Protein AF-A0A4R5A1I4-F1 (afdb_monomer_lite)

Organism: NCBI:txid2530368

pLDDT: mean 90.64, std 12.41, range [30.86, 98.69]

Structure (mmCIF, N/CA/C/O backbone):
data_AF-A0A4R5A1I4-F1
#
_entry.id   AF-A0A4R5A1I4-F1
#
loop_
_atom_site.group_PDB
_atom_site.id
_atom_site.type_symbol
_atom_site.label_atom_id
_atom_site.label_alt_id
_atom_site.label_comp_id
_atom_site.label_asym_id
_atom_site.label_entity_id
_atom_site.label_seq_id
_atom_site.pdbx_PDB_ins_code
_atom_site.Cartn_x
_atom_site.Cartn_y
_atom_site.Cartn_z
_atom_site.occupancy
_atom_site.B_iso_or_equiv
_atom_site.auth_seq_id
_atom_site.auth_comp_id
_atom_site.auth_asym_id
_atom_site.auth_atom_id
_atom_site.pdbx_PDB_model_num
ATOM 1 N N . MET A 1 1 ? 15.991 -8.820 -19.458 1.00 57.72 1 MET A N 1
ATOM 2 C CA . MET A 1 1 ? 15.036 -8.438 -18.404 1.00 57.72 1 MET A CA 1
ATOM 3 C C . MET A 1 1 ? 13.730 -9.083 -18.795 1.00 57.72 1 MET A C 1
ATOM 5 O O . MET A 1 1 ? 13.403 -9.007 -19.978 1.00 57.72 1 MET A O 1
ATOM 9 N N . VAL A 1 2 ? 13.086 -9.817 -17.890 1.00 73.31 2 VAL A N 1
ATOM 10 C CA . VAL A 1 2 ? 11.755 -10.349 -18.190 1.00 73.31 2 VAL A CA 1
ATOM 11 C C . VAL A 1 2 ? 10.813 -9.161 -18.384 1.00 73.31 2 VAL A C 1
ATOM 13 O O . VAL A 1 2 ? 11.004 -8.118 -17.760 1.00 73.31 2 VAL A O 1
ATOM 16 N N . ASP A 1 3 ? 9.875 -9.281 -19.318 1.00 89.44 3 ASP A N 1
ATOM 17 C CA . ASP A 1 3 ? 8.906 -8.223 -19.586 1.00 89.44 3 ASP A CA 1
ATOM 18 C C . ASP A 1 3 ? 7.861 -8.231 -18.463 1.00 89.44 3 ASP A C 1
ATOM 20 O O . ASP A 1 3 ? 6.943 -9.051 -18.460 1.00 89.44 3 ASP A O 1
ATOM 24 N N . ILE A 1 4 ? 8.089 -7.396 -17.449 1.00 96.81 4 ILE A N 1
ATOM 25 C CA . ILE A 1 4 ? 7.174 -7.189 -16.326 1.00 96.81 4 ILE A CA 1
ATOM 26 C C . ILE A 1 4 ? 6.254 -6.035 -16.693 1.00 96.81 4 ILE A C 1
ATOM 28 O O . ILE A 1 4 ? 6.712 -4.926 -16.976 1.00 96.81 4 ILE A O 1
ATOM 32 N N . THR A 1 5 ? 4.954 -6.295 -16.655 1.00 97.31 5 THR A N 1
ATOM 33 C CA . THR A 1 5 ? 3.929 -5.289 -16.931 1.00 97.31 5 THR A CA 1
ATOM 34 C C . THR A 1 5 ? 3.489 -4.560 -15.659 1.00 97.31 5 THR A C 1
ATOM 36 O O . THR A 1 5 ? 3.723 -5.029 -14.544 1.00 97.31 5 THR A O 1
ATOM 39 N N . LEU A 1 6 ? 2.777 -3.439 -15.819 1.00 97.81 6 LEU A N 1
ATOM 40 C CA . LEU A 1 6 ? 2.066 -2.774 -14.720 1.00 97.81 6 LEU A CA 1
ATOM 41 C C . LEU A 1 6 ? 1.188 -3.764 -13.937 1.00 97.81 6 LEU A C 1
ATOM 43 O O . LEU A 1 6 ? 1.275 -3.811 -12.715 1.00 97.81 6 LEU A O 1
ATOM 47 N N . LEU A 1 7 ? 0.409 -4.600 -14.635 1.00 98.19 7 LEU A N 1
ATOM 48 C CA . LEU A 1 7 ? -0.469 -5.578 -13.990 1.00 98.19 7 LEU A CA 1
ATOM 49 C C . LEU A 1 7 ? 0.325 -6.622 -13.191 1.00 98.19 7 LEU A C 1
ATOM 51 O O . LEU A 1 7 ? -0.097 -7.002 -12.104 1.00 98.19 7 LEU A O 1
ATOM 55 N N . ASP A 1 8 ? 1.485 -7.071 -13.683 1.00 98.25 8 ASP A N 1
ATOM 56 C CA . ASP A 1 8 ? 2.346 -7.983 -12.915 1.00 98.25 8 ASP A CA 1
ATOM 57 C C . ASP A 1 8 ? 2.802 -7.344 -11.600 1.00 98.25 8 ASP A C 1
ATOM 59 O O . ASP A 1 8 ? 2.842 -8.008 -10.564 1.00 98.25 8 ASP A O 1
ATOM 63 N N . TYR A 1 9 ? 3.102 -6.045 -11.633 1.00 98.00 9 TYR A N 1
ATOM 64 C CA . TYR A 1 9 ? 3.498 -5.288 -10.454 1.00 98.00 9 TYR A CA 1
ATOM 65 C C . TYR A 1 9 ? 2.337 -5.073 -9.472 1.00 98.00 9 TYR A C 1
ATOM 67 O O . TYR A 1 9 ? 2.509 -5.242 -8.266 1.00 98.00 9 TYR A O 1
ATOM 75 N N . GLU A 1 10 ? 1.139 -4.768 -9.976 1.00 97.94 10 GLU A N 1
ATOM 76 C CA . GLU A 1 10 ? -0.077 -4.673 -9.161 1.00 97.94 10 GLU A CA 1
ATOM 77 C C . GLU A 1 10 ? -0.403 -6.000 -8.467 1.00 97.94 10 GLU A C 1
ATOM 79 O O . GLU A 1 10 ? -0.715 -6.027 -7.278 1.00 97.94 10 GLU A O 1
ATOM 84 N N . LEU A 1 11 ? -0.275 -7.118 -9.183 1.00 97.81 11 LEU A N 1
ATOM 85 C CA . LEU A 1 11 ? -0.487 -8.453 -8.629 1.00 97.81 11 LEU A CA 1
ATOM 86 C C . LEU A 1 11 ? 0.612 -8.845 -7.634 1.00 97.81 11 LEU A C 1
ATOM 88 O O . LEU A 1 11 ? 0.318 -9.492 -6.631 1.00 97.81 11 LEU A O 1
ATOM 92 N N . TYR A 1 12 ? 1.859 -8.423 -7.853 1.00 97.12 12 TYR A N 1
ATOM 93 C CA . TYR A 1 12 ? 2.914 -8.559 -6.849 1.00 97.12 12 TYR A CA 1
ATOM 94 C C . TYR A 1 12 ? 2.539 -7.829 -5.550 1.00 97.12 12 TYR A C 1
ATOM 96 O O . TYR A 1 12 ? 2.563 -8.452 -4.489 1.00 97.12 12 TYR A O 1
ATOM 104 N N . ILE A 1 13 ? 2.115 -6.560 -5.627 1.00 96.44 13 ILE A N 1
ATOM 105 C CA . ILE A 1 13 ? 1.655 -5.797 -4.455 1.00 96.44 13 ILE A CA 1
ATOM 106 C C . ILE A 1 13 ? 0.517 -6.547 -3.758 1.00 96.44 13 ILE A C 1
ATOM 108 O O . ILE A 1 13 ? 0.621 -6.825 -2.563 1.00 96.44 13 ILE A O 1
ATOM 112 N N . LEU A 1 14 ? -0.512 -6.953 -4.509 1.00 96.12 14 LEU A N 1
ATOM 113 C CA . LEU A 1 14 ? -1.669 -7.673 -3.977 1.00 96.12 14 LEU A CA 1
ATOM 114 C C . LEU A 1 14 ? -1.262 -8.962 -3.247 1.00 96.12 14 LEU A C 1
ATOM 116 O O . LEU A 1 14 ? -1.740 -9.220 -2.148 1.00 96.12 14 LEU A O 1
ATOM 120 N N . TYR A 1 15 ? -0.346 -9.749 -3.816 1.00 94.88 15 TYR A N 1
ATOM 121 C CA . TYR A 1 15 ? 0.132 -10.986 -3.193 1.00 94.88 15 TYR A CA 1
ATOM 122 C C . TYR A 1 15 ? 0.900 -10.734 -1.886 1.00 94.88 15 TYR A C 1
ATOM 124 O O . TYR A 1 15 ? 0.876 -11.564 -0.978 1.00 94.88 15 TYR A O 1
ATOM 132 N N . THR A 1 16 ? 1.590 -9.595 -1.768 1.00 93.06 16 THR A N 1
ATOM 133 C CA . THR A 1 16 ? 2.331 -9.246 -0.545 1.00 93.06 16 THR A CA 1
ATOM 134 C C . THR A 1 16 ? 1.454 -8.717 0.597 1.00 93.06 16 THR A C 1
ATOM 136 O O . THR A 1 16 ? 1.914 -8.679 1.740 1.00 93.06 16 THR A O 1
ATOM 139 N N . MET A 1 17 ? 0.192 -8.366 0.328 1.00 91.56 17 MET A N 1
ATOM 140 C CA . MET A 1 17 ? -0.777 -7.925 1.337 1.00 91.56 17 MET A CA 1
ATOM 141 C C . MET A 1 17 ? -1.373 -9.127 2.091 1.00 91.56 17 MET A C 1
ATOM 143 O O . MET A 1 17 ? -2.495 -9.550 1.827 1.00 91.56 17 MET A O 1
ATOM 147 N N . ARG A 1 18 ? -0.611 -9.706 3.029 1.00 70.50 18 ARG A N 1
ATOM 148 C CA . ARG A 1 18 ? -0.978 -10.966 3.712 1.00 70.50 18 ARG A CA 1
ATOM 149 C C . ARG A 1 18 ? -2.306 -10.940 4.478 1.00 70.50 18 ARG A C 1
ATOM 151 O O . ARG A 1 18 ? -2.958 -11.977 4.530 1.00 70.50 18 ARG A O 1
ATOM 158 N N . ASP A 1 19 ? -2.698 -9.789 5.018 1.00 76.31 19 ASP A N 1
ATOM 159 C CA . ASP A 1 19 ? -3.930 -9.624 5.804 1.00 76.31 19 ASP A CA 1
ATOM 160 C C . ASP A 1 19 ? -5.051 -8.920 5.022 1.00 76.31 19 ASP A C 1
ATOM 162 O O . ASP A 1 19 ? -6.044 -8.481 5.603 1.00 76.31 19 ASP A O 1
ATOM 166 N N . ALA A 1 20 ? -4.911 -8.802 3.695 1.00 83.19 20 ALA A N 1
ATOM 167 C CA . ALA A 1 20 ? -5.995 -8.304 2.860 1.00 83.19 20 ALA A CA 1
ATOM 168 C C . ALA A 1 20 ? -7.227 -9.221 2.994 1.00 83.19 20 ALA A C 1
ATOM 170 O O . ALA A 1 20 ? -7.097 -10.446 2.871 1.00 83.19 20 ALA A O 1
ATOM 171 N N . PRO A 1 21 ? -8.441 -8.675 3.192 1.00 87.69 21 PRO A N 1
ATOM 172 C CA . PRO A 1 21 ? -9.635 -9.504 3.272 1.00 87.69 21 PRO A CA 1
ATOM 173 C C . PRO A 1 21 ? -9.846 -10.272 1.966 1.00 87.69 21 PRO A C 1
ATOM 175 O O . PRO A 1 21 ? -9.761 -9.693 0.882 1.00 87.69 21 PRO A O 1
ATOM 178 N N . LEU A 1 22 ? -10.185 -11.562 2.063 1.00 90.50 22 LEU A N 1
ATOM 179 C CA . LEU A 1 22 ? -10.347 -12.440 0.894 1.00 90.50 22 LEU A CA 1
ATOM 180 C C . LEU A 1 22 ? -11.308 -11.866 -0.154 1.00 90.50 22 LEU A C 1
ATOM 182 O O . LEU A 1 22 ? -11.022 -11.925 -1.342 1.00 90.50 22 LEU A O 1
ATOM 186 N N . GLU A 1 23 ? -12.402 -11.237 0.280 1.00 92.56 23 GLU A N 1
ATOM 187 C CA . GLU A 1 23 ? -13.373 -10.610 -0.624 1.00 92.56 23 GLU A CA 1
ATOM 188 C C . GLU A 1 23 ? -12.777 -9.452 -1.448 1.00 92.56 23 GLU A C 1
ATOM 190 O O . GLU A 1 23 ? -13.155 -9.261 -2.603 1.00 92.56 23 GLU A O 1
ATOM 195 N N . HIS A 1 24 ? -11.820 -8.707 -0.883 1.00 94.06 24 HIS A N 1
ATOM 196 C CA . HIS A 1 24 ? -11.139 -7.606 -1.564 1.00 94.06 24 HIS A CA 1
ATOM 197 C C . HIS A 1 24 ? -10.127 -8.149 -2.579 1.00 94.06 24 HIS A C 1
ATOM 199 O O . HIS A 1 24 ? -10.030 -7.640 -3.697 1.00 94.06 24 HIS A O 1
ATOM 205 N N . VAL A 1 25 ? -9.418 -9.225 -2.221 1.00 95.00 25 VAL A N 1
ATOM 206 C CA . VAL A 1 25 ? -8.516 -9.938 -3.136 1.00 95.00 25 VAL A CA 1
ATOM 207 C C . VAL A 1 25 ? -9.302 -10.530 -4.308 1.00 95.00 25 VAL A C 1
ATOM 209 O O . VAL A 1 25 ? -8.940 -10.300 -5.462 1.00 95.00 25 VAL A O 1
ATOM 212 N N . ASP A 1 26 ? -10.406 -11.226 -4.037 1.00 95.38 26 ASP A N 1
ATOM 213 C CA . ASP A 1 26 ? -11.264 -11.827 -5.063 1.00 95.38 26 ASP A CA 1
ATOM 214 C C . ASP A 1 26 ? -11.869 -10.765 -5.995 1.00 95.38 26 ASP A C 1
ATOM 216 O O . ASP A 1 26 ? -11.896 -10.951 -7.217 1.00 95.38 26 ASP A O 1
ATOM 220 N N . ASP A 1 27 ? -12.315 -9.625 -5.453 1.00 95.25 27 ASP A N 1
ATOM 221 C CA . ASP A 1 27 ? -12.795 -8.498 -6.256 1.00 95.25 27 ASP A CA 1
ATOM 222 C C . ASP A 1 27 ? -11.703 -7.935 -7.173 1.00 95.25 27 ASP A C 1
ATOM 224 O O . ASP A 1 27 ? -11.943 -7.729 -8.368 1.00 95.25 27 ASP A O 1
ATOM 228 N N . ALA A 1 28 ? -10.494 -7.734 -6.642 1.00 96.31 28 ALA A N 1
ATOM 229 C CA . ALA A 1 28 ? -9.358 -7.227 -7.400 1.00 96.31 28 ALA A CA 1
ATOM 230 C C . ALA A 1 28 ? -8.972 -8.173 -8.549 1.00 96.31 28 ALA A C 1
ATOM 232 O O . ALA A 1 28 ? -8.838 -7.726 -9.691 1.00 96.31 28 ALA A O 1
ATOM 233 N N . LEU A 1 29 ? -8.874 -9.482 -8.285 1.00 97.31 29 LEU A N 1
ATOM 234 C CA . LEU A 1 29 ? -8.583 -10.491 -9.312 1.00 97.31 29 LEU A CA 1
ATOM 235 C C . LEU A 1 29 ? -9.670 -10.526 -10.392 1.00 97.31 29 LEU A C 1
ATOM 237 O O . LEU A 1 29 ? -9.369 -10.519 -11.589 1.00 97.31 29 LEU A O 1
ATOM 241 N N . ARG A 1 30 ? -10.943 -10.473 -9.982 1.00 97.44 30 ARG A N 1
ATOM 242 C CA . ARG A 1 30 ? -12.089 -10.426 -10.896 1.00 97.44 30 ARG A CA 1
ATOM 243 C C . ARG A 1 30 ? -12.069 -9.180 -11.781 1.00 97.44 30 ARG A C 1
ATOM 245 O O . ARG A 1 30 ? -12.309 -9.295 -12.981 1.00 97.44 30 ARG A O 1
ATOM 252 N N . ARG A 1 31 ? -11.776 -8.002 -11.219 1.00 96.62 31 ARG A N 1
ATOM 253 C CA . ARG A 1 31 ? -11.647 -6.737 -11.968 1.00 96.62 31 ARG A CA 1
ATOM 254 C C . ARG A 1 31 ? -10.469 -6.756 -12.941 1.00 96.62 31 ARG A C 1
ATOM 256 O O . ARG A 1 31 ? -10.599 -6.221 -14.038 1.00 96.62 31 ARG A O 1
ATOM 263 N N . ALA A 1 32 ? -9.358 -7.386 -12.563 1.00 97.31 32 ALA A N 1
ATOM 264 C CA . ALA A 1 32 ? -8.208 -7.594 -13.441 1.00 97.31 32 ALA A CA 1
ATOM 265 C C . ALA A 1 32 ? -8.425 -8.698 -14.494 1.00 97.31 32 ALA A C 1
ATOM 267 O O . ALA A 1 32 ? -7.649 -8.789 -15.444 1.00 97.31 32 ALA A O 1
ATOM 268 N N . GLY A 1 33 ? -9.464 -9.530 -14.358 1.00 98.00 33 GLY A N 1
ATOM 269 C CA . GLY A 1 33 ? -9.741 -10.634 -15.279 1.00 98.00 33 GLY A CA 1
ATOM 270 C C . GLY A 1 33 ? -8.724 -11.774 -15.181 1.00 98.00 33 GLY A C 1
ATOM 271 O O . GLY A 1 33 ? -8.442 -12.433 -16.182 1.00 98.00 33 GLY A O 1
ATOM 272 N N . VAL A 1 34 ? -8.154 -11.990 -13.994 1.00 98.31 34 VAL A N 1
ATOM 273 C CA . VAL A 1 34 ? -7.116 -12.996 -13.732 1.00 98.31 34 VAL A CA 1
ATOM 274 C C . VAL A 1 34 ? -7.507 -13.895 -12.561 1.00 98.31 34 VAL A C 1
ATOM 276 O O . VAL A 1 34 ? -8.446 -13.606 -11.825 1.00 98.31 34 VAL A O 1
ATOM 279 N N . ASP A 1 35 ? -6.784 -14.997 -12.386 1.00 96.75 35 ASP A N 1
ATOM 280 C CA . ASP A 1 35 ? -6.982 -15.941 -11.290 1.00 96.75 35 ASP A CA 1
ATOM 281 C C . ASP A 1 35 ? -5.804 -15.935 -10.299 1.00 96.75 35 ASP A C 1
ATOM 283 O O . ASP A 1 35 ? -4.805 -15.222 -10.452 1.00 96.75 35 ASP A O 1
ATOM 287 N N . SER A 1 36 ? -5.917 -16.762 -9.259 1.00 95.19 36 SER A N 1
ATOM 288 C CA . SER A 1 36 ? -4.879 -16.921 -8.238 1.00 95.19 36 SER A CA 1
ATOM 289 C C . SER A 1 36 ? -3.578 -17.523 -8.784 1.00 95.19 36 SER A C 1
ATOM 291 O O . SER A 1 36 ? -2.503 -17.247 -8.248 1.00 95.19 36 SER A O 1
ATOM 293 N N . ALA A 1 37 ? -3.635 -18.303 -9.870 1.00 97.12 37 ALA A N 1
ATOM 294 C CA . ALA A 1 37 ? -2.439 -18.833 -10.517 1.00 97.12 37 ALA A CA 1
ATOM 295 C C . ALA A 1 37 ? -1.638 -17.704 -11.178 1.00 97.12 37 ALA A C 1
ATOM 297 O O . ALA A 1 37 ? -0.413 -17.640 -11.028 1.00 97.12 37 ALA A O 1
ATOM 298 N N . ARG A 1 38 ? -2.318 -16.766 -11.849 1.00 97.69 38 ARG A N 1
ATOM 299 C CA . ARG A 1 38 ? -1.676 -15.566 -12.391 1.00 97.69 38 ARG A CA 1
ATOM 300 C C . ARG A 1 38 ? -1.139 -14.655 -11.289 1.00 97.69 38 ARG A C 1
ATOM 302 O O . ARG A 1 38 ? -0.043 -14.119 -11.455 1.00 97.69 38 ARG A O 1
ATOM 309 N N . LEU A 1 39 ? -1.857 -14.509 -10.176 1.00 97.31 39 LEU A N 1
ATOM 310 C CA . LEU A 1 39 ? -1.388 -13.763 -9.005 1.00 97.31 39 LEU A CA 1
ATOM 311 C C . LEU A 1 39 ? -0.042 -14.313 -8.494 1.00 97.31 39 LEU A C 1
ATOM 313 O O . LEU A 1 39 ? 0.944 -13.579 -8.440 1.00 97.31 39 LEU A O 1
ATOM 317 N N . ALA A 1 40 ? 0.027 -15.619 -8.209 1.00 96.75 40 ALA A N 1
ATOM 318 C CA . ALA A 1 40 ? 1.245 -16.271 -7.723 1.00 96.75 40 ALA A CA 1
ATOM 319 C C . ALA A 1 40 ? 2.400 -16.198 -8.738 1.00 96.75 40 ALA A C 1
ATOM 321 O O . ALA A 1 40 ? 3.545 -15.943 -8.366 1.00 96.75 40 ALA A O 1
ATOM 322 N N . HIS A 1 41 ? 2.105 -16.370 -10.032 1.00 97.19 41 HIS A N 1
ATOM 323 C CA . HIS A 1 41 ? 3.101 -16.220 -11.093 1.00 97.19 41 HIS A CA 1
ATOM 324 C C . HIS A 1 41 ? 3.701 -14.808 -11.123 1.00 97.19 41 HIS A C 1
ATOM 326 O O . HIS A 1 41 ? 4.917 -14.661 -11.222 1.00 97.19 41 HIS A O 1
ATOM 332 N N . SER A 1 42 ? 2.858 -13.778 -11.024 1.00 97.81 42 SER A N 1
ATOM 333 C CA . SER A 1 42 ? 3.290 -12.374 -11.065 1.00 97.81 42 SER A CA 1
ATOM 334 C C . SER A 1 42 ? 4.147 -12.018 -9.852 1.00 97.81 42 SER A C 1
ATOM 336 O O . SER A 1 42 ? 5.182 -11.371 -10.005 1.00 97.81 42 SER A O 1
ATOM 338 N N . TYR A 1 43 ? 3.787 -12.530 -8.669 1.00 96.38 43 TYR A N 1
ATOM 339 C CA . TYR A 1 43 ? 4.633 -12.424 -7.483 1.00 96.38 43 TYR A CA 1
ATOM 340 C C . TYR A 1 43 ? 6.031 -12.999 -7.734 1.00 96.38 43 TYR A C 1
ATOM 342 O O . TYR A 1 43 ? 7.016 -12.283 -7.575 1.00 96.38 43 TYR A O 1
ATOM 350 N N . CYS A 1 44 ? 6.129 -14.254 -8.191 1.00 96.56 44 CYS A N 1
ATOM 351 C CA . CYS A 1 44 ? 7.425 -14.875 -8.471 1.00 96.56 44 CYS A CA 1
ATOM 352 C C . CYS A 1 44 ? 8.229 -14.099 -9.520 1.00 96.56 44 CYS A C 1
ATOM 354 O O . CYS A 1 44 ? 9.442 -13.973 -9.383 1.00 96.56 44 CYS A O 1
ATOM 356 N N . LEU A 1 45 ? 7.564 -13.585 -10.556 1.00 96.50 45 LEU A N 1
ATOM 357 C CA . LEU A 1 45 ? 8.199 -12.831 -11.632 1.00 96.50 45 LEU A CA 1
ATOM 358 C C . LEU A 1 45 ? 8.883 -11.559 -11.116 1.00 96.50 45 LEU A C 1
ATOM 360 O O . LEU A 1 45 ? 10.035 -11.296 -11.447 1.00 96.50 45 LEU A O 1
ATOM 364 N N . VAL A 1 46 ? 8.176 -10.784 -10.293 1.00 96.56 46 VAL A N 1
ATOM 365 C CA . VAL A 1 46 ? 8.681 -9.521 -9.740 1.00 96.56 46 VAL A CA 1
ATOM 366 C C . VAL A 1 46 ? 9.704 -9.772 -8.628 1.00 96.56 46 VAL A C 1
ATOM 368 O O . VAL A 1 46 ? 10.735 -9.100 -8.585 1.00 9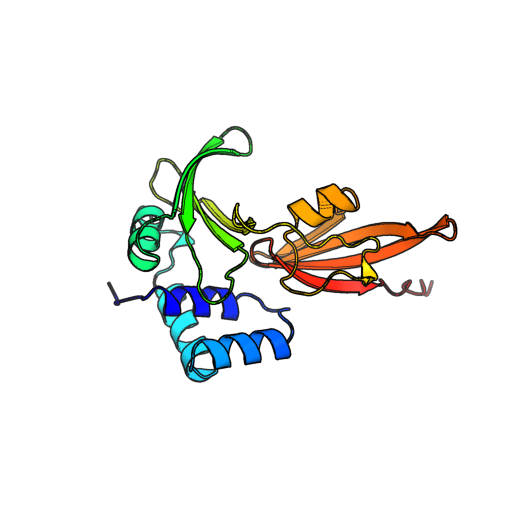6.56 46 VAL A O 1
ATOM 371 N N . ASP A 1 47 ? 9.462 -10.758 -7.761 1.00 94.81 47 ASP A N 1
ATOM 372 C CA . ASP A 1 47 ? 10.356 -11.125 -6.654 1.00 94.81 47 ASP A CA 1
ATOM 373 C C . ASP A 1 47 ? 11.736 -11.587 -7.158 1.00 94.81 47 ASP A C 1
ATOM 375 O O . ASP A 1 47 ? 12.770 -11.172 -6.631 1.00 94.81 47 ASP A O 1
ATOM 379 N N . GLN A 1 48 ? 11.773 -12.341 -8.264 1.00 95.44 48 GLN A N 1
ATOM 380 C CA . GLN A 1 48 ? 13.014 -12.782 -8.915 1.00 95.44 48 GLN A CA 1
ATOM 381 C C . GLN A 1 48 ? 13.912 -11.632 -9.376 1.00 95.44 48 GLN A C 1
ATOM 383 O O . GLN A 1 48 ? 15.135 -11.794 -9.437 1.00 95.44 48 GLN A O 1
ATOM 388 N N . GLU A 1 49 ? 13.348 -10.464 -9.690 1.00 94.56 49 GLU A N 1
ATOM 389 C CA . GLU A 1 49 ? 14.171 -9.313 -10.044 1.00 94.56 49 GLU A CA 1
ATOM 390 C C . GLU A 1 49 ? 14.953 -8.790 -8.828 1.00 94.56 49 GLU A C 1
ATOM 392 O O . GLU A 1 49 ? 16.028 -8.216 -9.002 1.00 94.56 49 GLU A O 1
ATOM 397 N N . ASN A 1 50 ? 14.495 -9.045 -7.597 1.00 92.12 50 ASN A N 1
ATOM 398 C CA . ASN A 1 50 ? 15.159 -8.631 -6.360 1.00 92.12 50 ASN A CA 1
ATOM 399 C C . ASN A 1 50 ? 15.482 -7.122 -6.355 1.00 92.12 50 ASN A C 1
ATOM 401 O O . ASN A 1 50 ? 16.620 -6.686 -6.141 1.00 92.12 50 ASN A O 1
ATOM 405 N N . PHE A 1 51 ? 14.461 -6.305 -6.636 1.00 93.00 51 PHE A N 1
ATOM 406 C CA . PHE A 1 51 ? 14.599 -4.849 -6.753 1.00 93.00 51 PHE A CA 1
ATOM 407 C C . PHE A 1 51 ? 15.202 -4.186 -5.508 1.00 93.00 51 PHE A C 1
ATOM 409 O O . PHE A 1 51 ? 15.876 -3.166 -5.643 1.00 93.00 51 PHE A O 1
ATOM 416 N N . ALA A 1 52 ? 15.032 -4.777 -4.322 1.00 87.00 52 ALA A N 1
ATOM 417 C CA . ALA A 1 52 ? 15.557 -4.258 -3.059 1.00 87.00 52 ALA A CA 1
ATOM 418 C C . ALA A 1 52 ? 17.074 -3.989 -3.093 1.00 87.00 52 ALA A C 1
ATOM 420 O O . ALA A 1 52 ? 17.566 -3.049 -2.468 1.00 87.00 52 ALA A O 1
ATOM 421 N N . VAL A 1 53 ? 17.837 -4.782 -3.855 1.00 88.25 53 VAL A N 1
ATOM 422 C CA . VAL A 1 53 ? 19.300 -4.650 -3.937 1.00 88.25 53 VAL A CA 1
ATOM 423 C C . VAL A 1 53 ? 19.790 -4.072 -5.266 1.00 88.25 53 VAL A C 1
ATOM 425 O O . VAL A 1 53 ? 21.007 -3.977 -5.463 1.00 88.25 53 VAL A O 1
ATOM 428 N N . ARG A 1 54 ? 18.898 -3.643 -6.165 1.00 91.75 54 ARG A N 1
ATOM 429 C CA . ARG A 1 54 ? 19.282 -3.135 -7.489 1.00 91.75 54 ARG A CA 1
ATOM 430 C C . ARG A 1 54 ? 19.539 -1.625 -7.498 1.00 91.75 54 ARG A C 1
ATOM 432 O O . ARG A 1 54 ? 18.632 -0.860 -7.180 1.00 91.75 54 ARG A O 1
ATOM 439 N N . PRO A 1 55 ? 20.723 -1.167 -7.952 1.00 93.25 55 PRO A N 1
ATOM 440 C CA . PRO A 1 55 ? 21.007 0.261 -8.139 1.00 93.25 55 PRO A CA 1
ATOM 441 C C . PRO A 1 55 ? 20.141 0.944 -9.204 1.00 93.25 55 PRO A C 1
ATOM 443 O O . PRO A 1 55 ? 20.073 2.159 -9.249 1.00 93.25 55 PRO A O 1
ATOM 446 N N . THR A 1 56 ? 19.505 0.182 -10.095 1.00 94.69 56 THR A N 1
ATOM 447 C CA . THR A 1 56 ? 18.641 0.698 -11.168 1.00 94.69 56 THR A CA 1
ATOM 448 C C . THR A 1 56 ? 17.154 0.583 -10.840 1.00 94.69 56 THR A C 1
ATOM 450 O O . THR A 1 56 ? 16.325 0.909 -11.688 1.00 94.69 56 THR A O 1
ATOM 453 N N . ALA A 1 57 ? 16.797 0.131 -9.630 1.00 96.00 57 ALA A N 1
ATOM 454 C CA . ALA A 1 57 ? 15.422 -0.200 -9.264 1.00 96.00 57 ALA A CA 1
ATOM 455 C C . ALA A 1 57 ? 14.448 0.965 -9.469 1.00 96.00 57 ALA A C 1
ATOM 457 O O . ALA A 1 57 ? 13.340 0.744 -9.948 1.00 96.00 57 ALA A O 1
ATOM 458 N N . PHE A 1 58 ? 14.857 2.199 -9.160 1.00 96.31 58 PHE A N 1
ATOM 459 C CA . PHE A 1 58 ? 13.989 3.366 -9.308 1.00 96.31 58 PHE A CA 1
ATOM 460 C C . PHE A 1 58 ? 13.570 3.591 -10.772 1.00 96.31 58 PHE A C 1
ATOM 462 O O . PHE A 1 58 ? 12.388 3.763 -11.076 1.00 96.31 58 PHE A O 1
ATOM 469 N N . GLU A 1 59 ? 14.523 3.497 -11.702 1.00 96.00 59 GLU A N 1
ATOM 470 C CA . GLU A 1 59 ? 14.258 3.644 -13.138 1.00 96.00 59 GLU A CA 1
ATOM 471 C C . GLU A 1 59 ? 13.577 2.407 -13.742 1.00 96.00 59 GLU A C 1
ATOM 473 O O . GLU A 1 59 ? 12.718 2.528 -14.615 1.00 96.00 59 GLU A O 1
ATOM 478 N N . GLU A 1 60 ? 13.922 1.204 -13.278 1.00 95.94 60 GLU A N 1
ATOM 479 C CA . GLU A 1 60 ? 13.290 -0.037 -13.738 1.00 95.94 60 GLU A CA 1
ATOM 480 C C . GLU A 1 60 ? 11.811 -0.099 -13.351 1.00 95.94 60 GLU A C 1
ATOM 482 O O . GLU A 1 60 ? 10.978 -0.357 -14.219 1.00 95.94 60 GLU A O 1
ATOM 487 N N . LYS A 1 61 ? 11.464 0.223 -12.100 1.00 96.56 61 LYS A N 1
ATOM 488 C CA . LYS A 1 61 ? 10.063 0.287 -11.663 1.00 96.56 61 LYS A CA 1
ATOM 489 C C . LYS A 1 61 ? 9.282 1.375 -12.384 1.00 96.56 61 LYS A C 1
ATOM 491 O O . LYS A 1 61 ? 8.152 1.131 -12.783 1.00 96.56 61 LYS A O 1
ATOM 496 N N . THR A 1 62 ? 9.899 2.528 -12.641 1.00 96.88 62 THR A N 1
ATOM 497 C CA . THR A 1 62 ? 9.274 3.581 -13.460 1.00 96.88 62 THR A CA 1
ATOM 498 C C . THR A 1 62 ? 8.927 3.061 -14.858 1.00 96.88 62 THR A C 1
ATOM 500 O O . THR A 1 62 ? 7.836 3.303 -15.357 1.00 96.88 62 THR A O 1
ATOM 503 N N . ARG A 1 63 ? 9.811 2.281 -15.492 1.00 96.56 63 ARG A N 1
ATOM 504 C CA . ARG A 1 63 ? 9.517 1.678 -16.802 1.00 96.56 63 ARG A CA 1
ATOM 505 C C . ARG A 1 63 ? 8.353 0.684 -16.747 1.00 96.56 63 ARG A C 1
ATOM 507 O O . ARG A 1 63 ? 7.548 0.673 -17.671 1.00 96.56 63 ARG A O 1
ATOM 514 N N . ILE A 1 64 ? 8.283 -0.127 -15.692 1.00 97.50 64 ILE A N 1
ATOM 515 C CA . ILE A 1 64 ? 7.226 -1.131 -15.483 1.00 97.50 64 ILE A CA 1
ATOM 516 C C . ILE A 1 64 ? 5.866 -0.459 -15.253 1.00 97.50 64 ILE A C 1
ATOM 518 O O . ILE A 1 64 ? 4.870 -0.844 -15.860 1.00 97.50 64 ILE A O 1
ATOM 522 N N . LEU A 1 65 ? 5.835 0.561 -14.392 1.00 97.69 65 LEU A N 1
ATOM 523 C CA . LEU A 1 65 ? 4.615 1.267 -13.994 1.00 97.69 65 LEU A CA 1
ATOM 524 C C . LEU A 1 65 ? 4.137 2.288 -15.035 1.00 97.69 65 LEU A C 1
ATOM 526 O O . LEU A 1 65 ? 2.990 2.728 -14.992 1.00 97.69 65 LEU A O 1
ATOM 530 N N . GLY A 1 66 ? 5.002 2.650 -15.983 1.00 96.38 66 GLY A N 1
ATOM 531 C CA . GLY A 1 66 ? 4.722 3.648 -17.005 1.00 96.38 66 GLY A CA 1
ATOM 532 C C . GLY A 1 66 ? 5.011 5.080 -16.537 1.00 96.38 66 GLY A C 1
ATOM 533 O O . GLY A 1 66 ? 5.710 5.292 -15.549 1.00 96.38 66 GLY A O 1
ATOM 534 N N . PRO A 1 67 ? 4.530 6.100 -17.268 1.00 96.56 67 PRO A N 1
ATOM 535 C CA . PRO A 1 67 ? 4.802 7.493 -16.931 1.00 96.56 67 PRO A CA 1
ATOM 536 C C . PRO A 1 67 ? 4.237 7.865 -15.550 1.00 96.56 67 PRO A C 1
ATOM 538 O O . PRO A 1 67 ? 3.058 7.604 -15.293 1.00 96.56 67 PRO A O 1
ATOM 541 N N . PRO A 1 68 ? 5.027 8.503 -14.670 1.00 98.06 68 PRO A N 1
ATOM 542 C CA . PRO A 1 68 ? 4.516 8.984 -13.396 1.00 98.06 68 PRO A CA 1
ATOM 543 C C . PRO A 1 68 ? 3.492 10.102 -13.615 1.00 98.06 68 PRO A C 1
ATOM 545 O O . PRO A 1 68 ? 3.640 10.945 -14.501 1.00 98.06 68 PRO A O 1
ATOM 548 N N . VAL A 1 69 ? 2.458 10.132 -12.775 1.00 97.94 69 VAL A N 1
ATOM 549 C CA . VAL A 1 69 ? 1.473 11.227 -12.769 1.00 97.94 69 VAL A CA 1
ATOM 550 C C . VAL A 1 69 ? 1.955 12.436 -11.971 1.00 97.94 69 VAL A C 1
ATOM 552 O O . VAL A 1 69 ? 1.451 13.540 -12.163 1.00 97.94 69 VAL A O 1
ATOM 555 N N . ALA A 1 70 ? 2.940 12.238 -11.094 1.00 97.44 70 ALA A N 1
ATOM 556 C CA . ALA A 1 70 ? 3.646 13.298 -10.393 1.00 97.44 70 ALA A CA 1
ATOM 557 C C . ALA A 1 70 ? 5.095 12.881 -10.118 1.00 97.44 70 ALA A C 1
ATOM 559 O O . ALA A 1 70 ? 5.377 11.718 -9.827 1.00 97.44 70 ALA A O 1
ATOM 560 N N . GLU A 1 71 ? 6.005 13.850 -10.172 1.00 96.94 71 GLU A N 1
ATOM 561 C CA . GLU A 1 71 ? 7.402 13.686 -9.775 1.00 96.94 71 GLU A CA 1
ATOM 562 C C . GLU A 1 71 ? 7.799 14.825 -8.843 1.00 96.94 71 GLU A C 1
ATOM 564 O O . GLU A 1 71 ? 7.324 15.957 -8.970 1.00 96.94 71 GLU A O 1
ATOM 569 N N . GLY A 1 72 ? 8.687 14.543 -7.900 1.00 94.56 72 GLY A N 1
ATOM 570 C CA . GLY A 1 72 ? 9.174 15.567 -6.997 1.00 94.56 72 GLY A CA 1
ATOM 571 C C . GLY A 1 72 ? 10.313 15.094 -6.122 1.00 94.56 72 GLY A C 1
ATOM 572 O O . GLY A 1 72 ? 10.916 14.045 -6.328 1.00 94.56 72 GLY A O 1
ATOM 573 N N . VAL A 1 73 ? 10.595 15.908 -5.115 1.00 93.50 73 VAL A N 1
ATOM 574 C CA . VAL A 1 73 ? 11.597 15.628 -4.097 1.00 93.50 73 VAL A CA 1
ATOM 575 C C . VAL A 1 73 ? 10.947 15.832 -2.733 1.00 93.50 73 VAL A C 1
ATOM 577 O O . VAL A 1 73 ? 10.155 16.763 -2.541 1.00 93.50 73 VAL A O 1
ATOM 580 N N . ARG A 1 74 ? 11.237 14.933 -1.794 1.00 90.25 74 ARG A N 1
ATOM 581 C CA . ARG A 1 74 ? 10.739 14.974 -0.417 1.00 90.25 74 ARG A CA 1
ATOM 582 C C . ARG A 1 74 ? 11.898 14.856 0.555 1.00 90.25 74 ARG A C 1
ATOM 584 O O . ARG A 1 74 ? 12.866 14.155 0.283 1.00 90.25 74 ARG A O 1
ATOM 591 N N . GLU A 1 75 ? 11.783 15.533 1.689 1.00 88.50 75 GLU A N 1
ATOM 592 C CA . GLU A 1 75 ? 12.672 15.286 2.818 1.00 88.50 75 GLU A CA 1
ATOM 593 C C . GLU A 1 75 ? 12.042 14.255 3.741 1.00 88.50 75 GLU A C 1
ATOM 595 O O . GLU A 1 75 ? 10.936 14.453 4.241 1.00 88.50 75 GLU A O 1
ATOM 600 N N . ILE A 1 76 ? 12.745 13.147 3.954 1.00 82.88 76 ILE A N 1
ATOM 601 C CA . ILE A 1 76 ? 12.285 12.066 4.816 1.00 82.88 76 ILE A CA 1
ATOM 602 C C . ILE A 1 76 ? 13.434 11.665 5.727 1.00 82.88 76 ILE A C 1
ATOM 604 O O . ILE A 1 76 ? 14.526 11.340 5.266 1.00 82.88 76 ILE A O 1
ATOM 608 N N . HIS A 1 77 ? 13.218 11.773 7.039 1.00 82.44 77 HIS A N 1
ATOM 609 C CA . HIS A 1 77 ? 14.247 11.549 8.062 1.00 82.44 77 HIS A CA 1
ATOM 610 C C . HIS A 1 77 ? 15.572 12.295 7.782 1.00 82.44 77 HIS A C 1
ATOM 612 O O . HIS A 1 77 ? 16.660 11.747 7.959 1.00 82.44 77 HIS A O 1
ATOM 618 N N . GLY A 1 78 ? 15.483 13.545 7.307 1.00 82.81 78 GLY A N 1
ATOM 619 C CA . GLY A 1 78 ? 16.646 14.377 6.975 1.00 82.81 78 GLY A CA 1
ATOM 620 C C . GLY A 1 78 ? 17.380 13.973 5.690 1.00 82.81 78 GLY A C 1
ATOM 621 O O . GLY A 1 78 ? 18.505 14.416 5.468 1.00 82.81 78 GLY A O 1
ATOM 622 N N . ARG A 1 79 ? 16.775 13.122 4.851 1.00 83.12 79 ARG A N 1
ATOM 623 C CA . ARG A 1 79 ? 17.301 12.722 3.542 1.00 83.12 79 ARG A CA 1
ATOM 624 C C . ARG A 1 79 ? 16.423 13.266 2.430 1.00 83.12 79 ARG A C 1
ATOM 626 O O . ARG A 1 79 ? 15.203 13.157 2.484 1.00 83.12 79 ARG A O 1
ATOM 633 N N . THR A 1 80 ? 17.060 13.821 1.410 1.00 87.44 80 THR A N 1
ATOM 634 C CA . THR A 1 80 ? 16.401 14.258 0.182 1.00 87.44 80 THR A CA 1
ATOM 635 C C . THR A 1 80 ? 16.175 13.049 -0.727 1.00 87.44 80 THR A C 1
ATOM 637 O O . THR A 1 80 ? 17.132 12.478 -1.248 1.00 87.44 80 THR A O 1
ATOM 640 N N . CYS A 1 81 ? 14.916 12.665 -0.919 1.00 91.50 81 CYS A N 1
ATOM 641 C CA . CYS A 1 81 ? 14.509 11.502 -1.701 1.00 91.50 81 CYS A CA 1
ATOM 642 C C . CYS A 1 81 ? 13.704 11.954 -2.931 1.00 91.50 81 CYS A C 1
ATOM 644 O O . CYS A 1 81 ? 12.667 12.608 -2.755 1.00 91.50 81 CYS A O 1
ATOM 646 N N . PRO A 1 82 ? 14.132 11.644 -4.173 1.00 95.00 82 PRO A N 1
ATOM 647 C CA . PRO A 1 82 ? 13.241 11.755 -5.321 1.00 95.00 82 PRO A CA 1
ATOM 648 C C . PRO A 1 82 ? 12.031 10.839 -5.121 1.00 95.00 82 PRO A C 1
ATOM 650 O O . PRO A 1 82 ? 12.166 9.723 -4.623 1.00 95.00 82 PRO A O 1
ATOM 653 N N . VAL A 1 83 ? 10.855 11.312 -5.517 1.00 97.12 83 VAL A N 1
ATOM 654 C CA . VAL A 1 83 ? 9.607 10.550 -5.471 1.00 97.12 83 VAL A CA 1
ATOM 655 C C . VAL A 1 83 ? 8.930 10.593 -6.832 1.00 97.12 83 VAL A C 1
ATOM 657 O O . VAL A 1 83 ? 8.890 11.643 -7.480 1.00 97.12 83 VAL A O 1
ATOM 660 N N . ARG A 1 84 ? 8.404 9.447 -7.256 1.00 98.12 84 ARG A N 1
ATOM 661 C CA . ARG A 1 84 ? 7.539 9.312 -8.430 1.00 98.12 84 ARG A CA 1
ATOM 662 C C . ARG A 1 84 ? 6.245 8.634 -8.002 1.00 98.12 84 ARG A C 1
ATOM 664 O O . ARG A 1 84 ? 6.298 7.615 -7.317 1.00 98.12 84 ARG A O 1
ATOM 671 N N . SER A 1 85 ? 5.118 9.201 -8.411 1.00 98.44 85 SER A N 1
ATOM 672 C CA . SER A 1 85 ? 3.783 8.711 -8.067 1.00 98.44 85 SER A CA 1
ATOM 673 C C . SER A 1 85 ? 3.109 8.114 -9.295 1.00 98.44 85 SER A C 1
ATOM 675 O O . SER A 1 85 ? 3.087 8.738 -10.361 1.00 98.44 85 SER A O 1
ATOM 677 N N . PHE A 1 86 ? 2.525 6.929 -9.146 1.00 98.69 86 PHE A N 1
ATOM 678 C CA . PHE A 1 86 ? 1.942 6.155 -10.242 1.00 98.69 86 PHE A CA 1
ATOM 679 C C . PHE A 1 86 ? 0.495 5.771 -9.950 1.00 98.69 86 PHE A C 1
ATOM 681 O O . PHE A 1 86 ? 0.110 5.550 -8.804 1.00 98.69 86 PHE A O 1
ATOM 688 N N . ARG A 1 87 ? -0.308 5.665 -11.009 1.00 98.00 87 ARG A N 1
ATOM 689 C CA . ARG A 1 87 ? -1.675 5.142 -10.933 1.00 98.00 87 ARG A CA 1
ATOM 690 C C . ARG A 1 87 ? -1.639 3.625 -10.952 1.00 98.00 87 ARG A C 1
ATOM 692 O O . ARG A 1 87 ? -1.010 3.059 -11.841 1.00 98.00 87 ARG A O 1
ATOM 699 N N . LEU A 1 88 ? -2.382 2.999 -10.046 1.00 97.69 88 LEU A N 1
ATOM 700 C CA . LEU A 1 88 ? -2.628 1.561 -10.073 1.00 97.69 88 LEU A CA 1
ATOM 701 C C . LEU A 1 88 ? -4.125 1.310 -10.336 1.00 97.69 88 LEU A C 1
ATOM 703 O O . LEU A 1 88 ? -4.946 1.625 -9.473 1.00 97.69 88 LEU A O 1
ATOM 707 N N . PRO A 1 89 ? -4.518 0.798 -11.518 1.00 96.38 89 PRO A N 1
ATOM 708 C CA . PRO A 1 89 ? -5.904 0.433 -11.830 1.00 96.38 89 PRO A CA 1
ATOM 709 C C . PRO A 1 89 ? -6.654 -0.402 -10.772 1.00 96.38 89 PRO A C 1
ATOM 711 O O . PRO A 1 89 ? -7.879 -0.278 -10.650 1.00 96.38 89 PRO A O 1
ATOM 714 N N . LEU A 1 90 ? -5.968 -1.241 -9.992 1.00 96.62 90 LEU A N 1
ATOM 715 C CA . LEU A 1 90 ? -6.585 -1.989 -8.892 1.00 96.62 90 LEU A CA 1
ATOM 716 C C . LEU A 1 90 ? -6.975 -1.082 -7.711 1.00 96.62 90 LEU A C 1
ATOM 718 O O . LEU A 1 90 ? -8.058 -1.265 -7.147 1.00 96.62 90 LEU A O 1
ATOM 722 N N . TRP A 1 91 ? -6.195 -0.034 -7.434 1.00 97.12 91 TRP A N 1
ATOM 723 C CA . TRP A 1 91 ? -6.379 0.920 -6.330 1.00 97.12 91 TRP A CA 1
ATOM 724 C C . TRP A 1 91 ? -6.610 2.349 -6.844 1.00 97.12 91 TRP A C 1
ATOM 726 O O . TRP A 1 91 ? -5.801 3.244 -6.628 1.00 97.12 91 TRP A O 1
ATOM 736 N N . GLN A 1 92 ? -7.735 2.575 -7.527 1.00 95.62 92 GLN A N 1
ATOM 737 C CA . GLN A 1 92 ? -8.017 3.826 -8.257 1.00 95.62 92 GLN A CA 1
ATOM 738 C C . GLN A 1 92 ? -8.016 5.096 -7.391 1.00 95.62 92 GLN A C 1
ATOM 740 O O . GLN A 1 92 ? -7.710 6.173 -7.899 1.00 95.62 92 GLN A O 1
ATOM 745 N N . GLU A 1 93 ? -8.347 4.973 -6.105 1.00 97.62 93 GLU A N 1
ATOM 746 C CA . GLU A 1 93 ? -8.387 6.098 -5.162 1.00 97.62 93 GLU A CA 1
ATOM 747 C C . GLU A 1 93 ? -7.005 6.489 -4.619 1.00 97.62 93 GLU A C 1
ATOM 749 O O . GLU A 1 93 ? -6.875 7.481 -3.898 1.00 97.62 93 GLU A O 1
ATOM 754 N N . PHE A 1 94 ? -5.974 5.710 -4.942 1.00 98.50 94 PHE A N 1
ATOM 755 C CA . PHE A 1 94 ? -4.632 5.869 -4.412 1.00 98.50 94 PHE A CA 1
ATOM 756 C C . PHE A 1 94 ? -3.601 5.975 -5.535 1.00 98.50 94 PHE A C 1
ATOM 758 O O . PHE A 1 94 ? -3.826 5.610 -6.691 1.00 98.50 94 PHE A O 1
ATOM 765 N N . LEU A 1 95 ? -2.433 6.482 -5.168 1.00 98.50 95 LEU A N 1
ATOM 766 C CA . LEU A 1 95 ? -1.219 6.424 -5.960 1.00 98.50 95 LEU A CA 1
ATOM 767 C C . LEU A 1 95 ? -0.229 5.504 -5.259 1.00 98.50 95 LEU A C 1
ATOM 769 O O . LEU A 1 95 ? -0.206 5.435 -4.032 1.00 98.50 95 LEU A O 1
ATOM 773 N N . LEU A 1 96 ? 0.612 4.833 -6.037 1.00 98.50 96 LEU A N 1
ATOM 774 C CA . LEU A 1 96 ? 1.829 4.228 -5.517 1.00 98.50 96 LEU A CA 1
ATOM 775 C C . LEU A 1 96 ? 2.951 5.257 -5.609 1.00 98.50 96 LEU A C 1
ATOM 777 O O . LEU A 1 96 ? 3.355 5.630 -6.713 1.00 98.50 96 LEU A O 1
ATOM 781 N N . ASP A 1 97 ? 3.463 5.687 -4.464 1.00 97.81 97 ASP A N 1
ATOM 782 C CA . ASP A 1 97 ? 4.660 6.509 -4.387 1.00 97.81 97 ASP A CA 1
ATOM 783 C C . ASP A 1 97 ? 5.887 5.611 -4.255 1.00 97.81 97 ASP A C 1
ATOM 785 O O . ASP A 1 97 ? 5.994 4.822 -3.315 1.00 97.81 97 ASP A O 1
ATOM 789 N N . ILE A 1 98 ? 6.842 5.778 -5.167 1.00 97.25 98 ILE A N 1
ATOM 790 C CA . ILE A 1 98 ? 8.164 5.160 -5.076 1.00 97.25 98 ILE A CA 1
ATOM 791 C C . ILE A 1 98 ? 9.164 6.235 -4.681 1.00 97.25 98 ILE A C 1
ATOM 793 O O . IL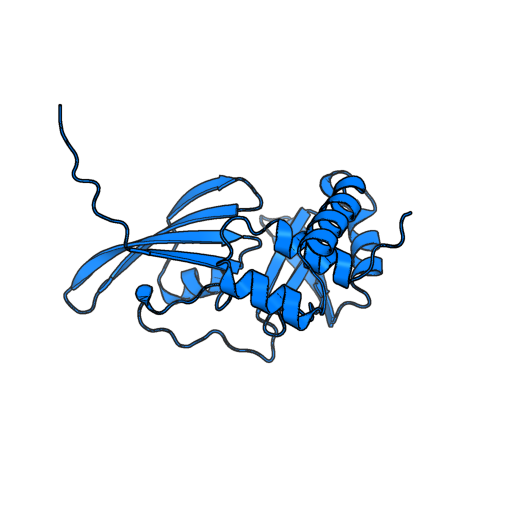E A 1 98 ? 9.310 7.242 -5.378 1.00 97.25 98 ILE A O 1
ATOM 797 N N . TYR A 1 99 ? 9.887 5.996 -3.592 1.00 95.62 99 TYR A N 1
ATOM 798 C CA . TYR A 1 99 ? 10.941 6.870 -3.098 1.00 95.62 99 TYR A CA 1
ATOM 799 C C . TYR A 1 99 ? 12.296 6.294 -3.486 1.00 95.62 99 TYR A C 1
ATOM 801 O O . TYR A 1 99 ? 12.646 5.174 -3.115 1.00 95.62 99 TYR A O 1
ATOM 809 N N . GLY A 1 100 ? 13.071 7.061 -4.242 1.00 94.62 100 GLY A N 1
ATOM 810 C CA . GLY A 1 100 ? 14.426 6.700 -4.633 1.00 94.62 100 GLY A CA 1
ATOM 811 C C . GLY A 1 100 ? 15.484 7.205 -3.652 1.00 94.62 100 GLY A C 1
ATOM 812 O O . GLY A 1 100 ? 15.269 8.138 -2.877 1.00 94.62 100 GLY A O 1
ATOM 813 N N . ASN A 1 101 ? 16.670 6.618 -3.747 1.00 90.69 101 ASN A N 1
ATOM 814 C CA . ASN A 1 101 ? 17.918 7.152 -3.218 1.00 90.69 101 ASN A CA 1
ATOM 815 C C . ASN A 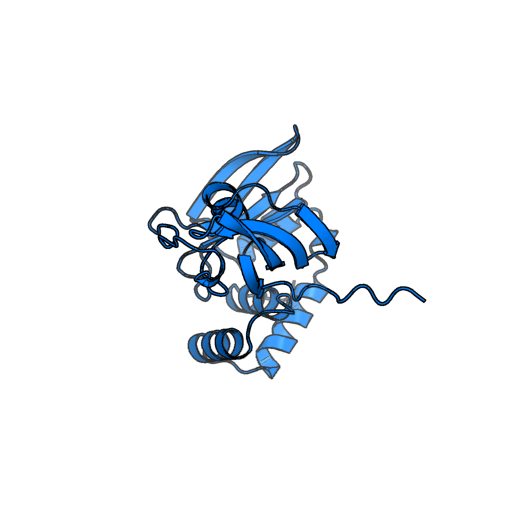1 101 ? 18.740 7.800 -4.347 1.00 90.69 101 ASN A C 1
ATOM 817 O O . ASN A 1 101 ? 18.561 7.454 -5.518 1.00 90.69 101 ASN A O 1
ATOM 821 N N . PRO A 1 102 ? 19.705 8.684 -4.025 1.00 86.00 102 PRO A N 1
ATOM 822 C CA . PRO A 1 102 ? 20.612 9.260 -5.022 1.00 86.00 102 PRO A CA 1
ATOM 823 C C . PRO A 1 102 ? 21.431 8.233 -5.825 1.00 86.00 102 PRO A C 1
ATOM 825 O O . PRO A 1 102 ? 21.931 8.561 -6.896 1.00 86.00 102 PRO A O 1
ATOM 828 N N . ASP A 1 103 ? 21.583 7.003 -5.323 1.00 88.50 103 ASP A N 1
ATOM 829 C CA . ASP A 1 103 ? 22.283 5.904 -6.001 1.00 88.50 103 ASP A CA 1
ATOM 830 C C . ASP A 1 103 ? 21.376 5.068 -6.928 1.00 88.50 103 ASP A C 1
ATOM 832 O O . ASP A 1 103 ? 21.823 4.051 -7.458 1.00 88.50 103 ASP A O 1
ATOM 836 N N . GLY A 1 104 ? 20.118 5.490 -7.119 1.00 89.69 104 GLY A N 1
ATOM 837 C CA . GLY A 1 104 ? 19.125 4.858 -7.994 1.00 89.69 104 GLY A CA 1
ATOM 838 C C . GLY A 1 104 ? 18.383 3.663 -7.379 1.00 89.69 104 GLY A C 1
ATOM 839 O O . GLY A 1 104 ? 17.484 3.095 -8.012 1.00 89.69 104 GLY A O 1
ATOM 840 N N . ARG A 1 105 ? 18.707 3.288 -6.134 1.00 94.50 105 ARG A N 1
ATOM 841 C CA . ARG A 1 105 ? 17.946 2.285 -5.374 1.00 94.50 105 ARG A CA 1
ATOM 842 C C . ARG A 1 105 ? 16.599 2.838 -4.940 1.00 94.50 105 ARG A C 1
ATOM 844 O O . ARG A 1 105 ? 16.435 4.044 -4.781 1.00 94.50 105 ARG A O 1
ATOM 851 N N . VAL A 1 106 ? 15.663 1.939 -4.667 1.00 94.25 106 VAL A N 1
ATOM 852 C CA . VAL A 1 106 ? 14.407 2.279 -3.996 1.00 94.25 106 VAL A CA 1
ATOM 853 C C . VAL A 1 106 ? 14.622 2.218 -2.488 1.00 94.25 106 VAL A C 1
ATOM 855 O O . VAL A 1 106 ? 15.221 1.273 -1.980 1.00 94.25 106 VAL A O 1
ATOM 858 N N . TRP A 1 107 ? 14.196 3.268 -1.798 1.00 89.81 107 TRP A N 1
ATOM 859 C CA . TRP A 1 107 ? 14.266 3.394 -0.347 1.00 89.81 107 TRP A CA 1
ATOM 860 C C . TRP A 1 107 ? 12.961 2.970 0.329 1.00 89.81 107 TRP A C 1
ATOM 862 O O . TRP A 1 107 ? 13.014 2.279 1.341 1.00 89.81 107 TRP A O 1
ATOM 872 N N . ASP A 1 108 ? 11.823 3.379 -0.229 1.00 92.56 108 ASP A N 1
ATOM 873 C CA . ASP A 1 108 ? 10.493 3.104 0.312 1.00 92.56 108 ASP A CA 1
ATOM 874 C C . ASP A 1 108 ? 9.456 3.105 -0.813 1.00 92.56 108 ASP A C 1
ATOM 876 O O . ASP A 1 108 ? 9.643 3.755 -1.850 1.00 92.56 108 ASP A O 1
ATOM 880 N N . GLU A 1 109 ? 8.363 2.385 -0.595 1.00 94.88 109 GLU A N 1
ATOM 881 C CA . GLU A 1 109 ? 7.217 2.303 -1.490 1.00 94.88 109 GLU A CA 1
ATOM 882 C C . GLU A 1 109 ? 5.936 2.199 -0.681 1.00 94.88 109 GLU A C 1
ATOM 884 O O . GLU A 1 109 ? 5.801 1.350 0.202 1.00 94.88 109 GLU A O 1
ATOM 889 N N . ARG A 1 110 ? 4.971 3.057 -0.994 1.00 95.44 110 ARG A N 1
ATOM 890 C CA . ARG A 1 110 ? 3.750 3.165 -0.199 1.00 95.44 110 ARG A CA 1
ATOM 891 C C . ARG A 1 110 ? 2.612 3.777 -0.984 1.00 95.44 110 ARG A C 1
ATOM 893 O O . ARG A 1 110 ? 2.833 4.529 -1.933 1.00 95.44 110 ARG A O 1
ATOM 900 N N . PHE A 1 111 ? 1.397 3.482 -0.548 1.00 97.81 111 PHE A N 1
ATOM 901 C CA . PHE A 1 111 ? 0.215 4.162 -1.038 1.00 97.81 111 PHE A CA 1
ATOM 902 C C . PHE A 1 111 ? 0.115 5.575 -0.470 1.00 97.81 111 PHE A C 1
ATOM 904 O O . PHE A 1 111 ? 0.382 5.815 0.706 1.00 97.81 111 PHE A O 1
ATOM 911 N N . SER A 1 112 ? -0.329 6.496 -1.316 1.00 97.50 112 SER A N 1
ATOM 912 C CA . SER A 1 112 ? -0.806 7.819 -0.930 1.00 97.50 112 SER A CA 1
ATOM 913 C C . SER A 1 112 ? -2.173 8.078 -1.554 1.00 97.50 112 SER A C 1
ATOM 915 O O . SER A 1 112 ? -2.553 7.455 -2.547 1.00 97.50 112 SER A O 1
ATOM 917 N N . ARG A 1 113 ? -2.961 8.976 -0.962 1.00 98.06 113 ARG A N 1
ATOM 918 C CA . ARG A 1 113 ? -4.265 9.356 -1.511 1.00 98.06 113 ARG A CA 1
ATOM 919 C C . ARG A 1 113 ? -4.078 10.087 -2.840 1.00 98.06 113 ARG A C 1
ATOM 921 O O . ARG A 1 113 ? -3.324 11.059 -2.907 1.00 98.06 113 ARG A O 1
ATOM 928 N N . ALA A 1 114 ? -4.785 9.655 -3.884 1.00 97.62 114 ALA A N 1
ATOM 929 C CA . ALA A 1 114 ? -4.804 10.399 -5.137 1.00 97.62 114 ALA A CA 1
ATOM 930 C C . ALA A 1 114 ? -5.441 11.786 -4.914 1.00 97.62 114 ALA A C 1
ATOM 932 O O . ALA A 1 114 ? -6.444 11.881 -4.211 1.00 97.62 114 ALA A O 1
ATOM 933 N N . PRO A 1 115 ? -4.889 12.871 -5.487 1.00 95.75 115 PRO A N 1
ATOM 934 C CA . PRO A 1 115 ? -5.268 14.244 -5.135 1.00 95.75 115 PRO A CA 1
ATOM 935 C C . PRO A 1 115 ? -6.723 14.611 -5.462 1.00 95.75 115 PRO A C 1
ATOM 937 O O . PRO A 1 115 ? -7.256 15.564 -4.901 1.00 95.75 115 PRO A O 1
ATOM 940 N N . GLU A 1 116 ? -7.368 13.888 -6.375 1.00 95.94 116 GLU A N 1
ATOM 941 C CA . GLU A 1 116 ? -8.785 14.049 -6.708 1.00 95.94 116 GLU A CA 1
ATOM 942 C C . GLU A 1 116 ? -9.740 13.241 -5.815 1.00 95.94 116 GLU A C 1
ATOM 944 O O . GLU A 1 116 ? -10.956 13.382 -5.941 1.00 95.94 116 GLU A O 1
ATOM 949 N N . HIS A 1 117 ? -9.203 12.410 -4.921 1.00 97.25 117 HIS A N 1
ATOM 950 C CA . HIS A 1 117 ? -9.959 11.629 -3.951 1.00 97.25 117 HIS A CA 1
ATOM 951 C C . HIS A 1 117 ? -9.734 12.170 -2.538 1.00 97.25 117 HIS A C 1
ATOM 953 O O . HIS A 1 117 ? -8.653 12.636 -2.181 1.00 97.25 117 HIS A O 1
ATOM 959 N N . THR A 1 118 ? -10.765 12.090 -1.705 1.00 95.62 118 THR A N 1
ATOM 960 C CA . THR A 1 118 ? -10.696 12.457 -0.288 1.00 95.62 118 THR A CA 1
ATOM 961 C C . THR A 1 118 ? -10.786 11.209 0.570 1.00 95.62 118 THR A C 1
ATOM 963 O O . THR A 1 118 ? -11.506 10.275 0.216 1.00 95.62 118 THR A O 1
ATOM 966 N N . ALA A 1 119 ? -10.107 11.214 1.717 1.00 95.19 119 ALA A N 1
ATOM 967 C CA . ALA A 1 119 ? -10.314 10.191 2.733 1.00 95.19 119 ALA A CA 1
ATOM 968 C C . ALA A 1 119 ? -11.808 10.111 3.120 1.00 95.19 119 ALA A C 1
ATOM 970 O O . ALA A 1 119 ? -12.483 11.149 3.137 1.00 95.19 119 ALA A O 1
ATOM 971 N N . PRO A 1 120 ? -12.338 8.915 3.426 1.00 94.62 120 PRO A N 1
ATOM 972 C CA . PRO A 1 120 ? -13.699 8.779 3.924 1.00 94.62 120 PRO A CA 1
ATOM 973 C C . PRO A 1 120 ? -13.861 9.523 5.257 1.00 94.62 120 PRO A C 1
ATOM 975 O O . PRO A 1 120 ? -12.993 9.461 6.129 1.00 94.62 120 PRO A O 1
ATOM 978 N N . ASP A 1 121 ? -14.988 10.217 5.421 1.00 93.56 121 ASP A N 1
ATOM 979 C CA . ASP A 1 121 ? -15.327 10.903 6.670 1.00 93.56 121 ASP A CA 1
ATOM 980 C C . ASP A 1 121 ? -15.875 9.893 7.683 1.00 93.56 121 ASP A C 1
ATOM 982 O O . ASP A 1 121 ? -17.074 9.615 7.748 1.00 93.56 121 ASP A O 1
ATOM 986 N N . VAL A 1 122 ? -14.957 9.277 8.424 1.00 94.12 122 VAL A N 1
ATOM 987 C CA . VAL A 1 122 ? -15.260 8.260 9.428 1.00 94.12 122 VAL A CA 1
ATOM 988 C C . VAL A 1 122 ? -15.110 8.862 10.820 1.00 94.12 122 VAL A C 1
ATOM 990 O O . VAL A 1 122 ? -14.084 9.467 11.144 1.00 94.12 122 VAL A O 1
ATOM 993 N N . SER A 1 123 ? -16.150 8.709 11.647 1.00 91.31 123 SER A N 1
ATOM 994 C CA . SER A 1 123 ? -16.170 9.277 12.999 1.00 91.31 123 SER A CA 1
ATOM 995 C C . SER A 1 123 ? -15.556 8.382 14.064 1.00 91.31 123 SER A C 1
ATOM 997 O O . SER A 1 123 ? -14.934 8.908 14.985 1.00 91.31 123 SER A O 1
ATOM 999 N N . GLU A 1 124 ? -15.670 7.068 13.885 1.00 93.62 124 GLU A N 1
ATOM 1000 C CA . GLU A 1 124 ? -15.268 6.043 14.845 1.00 93.62 124 GLU A CA 1
ATOM 1001 C C . GLU A 1 124 ? -14.312 5.044 14.178 1.00 93.62 124 GLU A C 1
ATOM 1003 O O . GLU A 1 124 ? -14.571 4.632 13.044 1.00 93.62 124 GLU A O 1
ATOM 1008 N N . PRO A 1 125 ? -13.236 4.586 14.843 1.00 95.12 125 PRO A N 1
ATOM 1009 C CA . PRO A 1 125 ? -12.321 3.611 14.249 1.00 95.12 125 PRO A CA 1
ATOM 1010 C C . PRO A 1 125 ? -13.006 2.321 13.775 1.00 95.12 125 PRO A C 1
ATOM 1012 O O . PRO A 1 125 ? -12.632 1.777 12.740 1.00 95.12 125 PRO A O 1
ATOM 1015 N N . ALA A 1 126 ? -14.050 1.862 14.474 1.00 93.50 126 ALA A N 1
ATOM 1016 C CA . ALA A 1 126 ? -14.820 0.665 14.114 1.00 93.50 126 ALA A CA 1
ATOM 1017 C C . ALA A 1 126 ? -15.488 0.734 12.721 1.00 93.50 126 ALA A C 1
ATOM 1019 O O . ALA A 1 126 ? -15.830 -0.294 12.125 1.00 93.50 126 ALA A O 1
ATOM 1020 N N . ASP A 1 127 ? -15.665 1.940 12.183 1.00 95.25 127 ASP A N 1
ATOM 1021 C CA . ASP A 1 127 ? -16.256 2.169 10.867 1.00 95.25 127 ASP A CA 1
ATOM 1022 C C . ASP A 1 127 ? -15.219 2.222 9.737 1.00 95.25 127 ASP A C 1
ATOM 1024 O O . ASP A 1 127 ? -15.594 2.245 8.562 1.00 95.25 127 ASP A O 1
ATOM 1028 N N . LEU A 1 128 ? -13.919 2.181 10.056 1.00 96.00 128 LEU A N 1
ATOM 1029 C CA . LEU A 1 128 ? -12.873 2.040 9.048 1.00 96.00 128 LEU A CA 1
ATOM 1030 C C . LEU A 1 128 ? -13.037 0.714 8.295 1.00 96.00 128 LEU A C 1
ATOM 1032 O O . LEU A 1 128 ? -13.455 -0.312 8.846 1.00 96.00 128 LEU A O 1
ATOM 1036 N N . ARG A 1 129 ? -12.733 0.739 6.996 1.00 95.12 129 ARG A N 1
ATOM 1037 C CA . ARG A 1 129 ? -12.832 -0.430 6.123 1.00 95.12 129 ARG A CA 1
ATOM 1038 C C . ARG A 1 129 ? -11.468 -0.739 5.512 1.00 95.12 129 ARG A C 1
ATOM 1040 O O . ARG A 1 129 ? -10.723 0.185 5.186 1.00 95.12 129 ARG A O 1
ATOM 1047 N N . PRO A 1 130 ? -11.121 -2.022 5.342 1.00 94.75 130 PRO A N 1
ATOM 1048 C CA . PRO A 1 130 ? -9.938 -2.404 4.585 1.00 94.75 130 PRO A CA 1
ATOM 1049 C C . PRO A 1 130 ? -9.862 -1.671 3.244 1.00 94.75 130 PRO A C 1
ATOM 1051 O O . PRO A 1 130 ? -10.872 -1.439 2.583 1.00 94.75 130 PRO A O 1
ATOM 1054 N N . TRP A 1 131 ? -8.653 -1.253 2.886 1.00 95.62 131 TRP A N 1
ATOM 1055 C CA . TRP A 1 131 ? -8.327 -0.491 1.681 1.00 95.62 131 TRP A CA 1
ATOM 1056 C C . TRP A 1 131 ? -9.039 0.864 1.536 1.00 95.62 131 TRP A C 1
ATOM 1058 O O . TRP A 1 131 ? -8.971 1.461 0.465 1.00 95.62 131 TRP A O 1
ATOM 1068 N N . SER A 1 132 ? -9.675 1.398 2.587 1.00 96.06 132 SER A N 1
ATOM 1069 C CA . SER A 1 132 ? -10.348 2.702 2.512 1.00 96.06 132 SER A CA 1
ATOM 1070 C C . SER A 1 132 ? -9.473 3.880 2.931 1.00 96.06 132 SER A C 1
ATOM 1072 O O . SER A 1 132 ? -9.780 5.010 2.560 1.00 96.06 132 SER A O 1
ATOM 1074 N N . VAL A 1 133 ? -8.416 3.653 3.717 1.00 97.44 133 VAL A N 1
ATOM 1075 C CA . VAL A 1 133 ? -7.553 4.703 4.293 1.00 97.44 133 VAL A CA 1
ATOM 1076 C C . VAL A 1 133 ? -6.084 4.288 4.341 1.00 97.44 133 VAL A C 1
ATOM 1078 O O . VAL A 1 133 ? -5.773 3.098 4.451 1.00 97.44 133 VAL A O 1
ATOM 1081 N N . ILE A 1 134 ? -5.186 5.275 4.305 1.00 97.06 134 ILE A N 1
ATOM 1082 C CA . ILE A 1 134 ? -3.755 5.088 4.600 1.00 97.06 134 ILE A CA 1
ATOM 1083 C C . ILE A 1 134 ? -3.426 5.385 6.073 1.00 97.06 134 ILE A C 1
ATOM 1085 O O . ILE A 1 134 ? -4.177 6.083 6.757 1.00 97.06 134 ILE A O 1
ATOM 1089 N N . LYS A 1 135 ? -2.288 4.875 6.559 1.00 95.25 135 LYS A N 1
ATOM 1090 C CA . LYS A 1 135 ? -1.800 5.032 7.943 1.00 95.25 135 LYS A CA 1
ATOM 1091 C C . LYS A 1 135 ? -1.805 6.496 8.389 1.00 95.25 135 LYS A C 1
ATOM 1093 O O . LYS A 1 135 ? -2.327 6.813 9.452 1.00 95.25 135 LYS A O 1
ATOM 1098 N N . GLU A 1 136 ? -1.315 7.394 7.541 1.00 95.06 136 GLU A N 1
ATOM 1099 C CA . GLU A 1 136 ? -1.234 8.829 7.819 1.00 95.06 136 GLU A CA 1
ATOM 1100 C C . GLU A 1 136 ? -2.622 9.481 7.982 1.00 95.06 136 GLU A C 1
ATOM 1102 O O . GLU A 1 136 ? -2.781 10.402 8.783 1.00 95.06 136 GLU A O 1
ATOM 1107 N N . GLU A 1 137 ? -3.644 9.002 7.259 1.00 97.50 137 GLU A N 1
ATOM 1108 C CA . GLU A 1 137 ? -5.029 9.483 7.395 1.00 97.50 137 GLU A CA 1
ATOM 1109 C C . GLU A 1 137 ? -5.637 9.037 8.734 1.00 97.50 137 GLU A C 1
ATOM 1111 O O . GLU A 1 137 ? -6.320 9.822 9.396 1.00 97.50 137 GLU A O 1
ATOM 1116 N N . VAL A 1 138 ? -5.348 7.804 9.167 1.00 96.94 138 VAL A N 1
ATOM 1117 C CA . VAL A 1 138 ? -5.770 7.283 10.479 1.00 96.94 138 VAL A CA 1
ATOM 1118 C C . VAL A 1 138 ? -5.108 8.076 11.604 1.00 96.94 138 VAL A C 1
ATOM 1120 O O . VAL A 1 138 ? -5.802 8.544 12.507 1.00 96.94 138 VAL A O 1
ATOM 1123 N N . GLU A 1 139 ? -3.795 8.298 11.523 1.00 95.31 139 GLU A N 1
ATOM 1124 C CA . GLU A 1 139 ? -3.053 9.066 12.528 1.00 95.31 139 GLU A CA 1
ATOM 1125 C C . GLU A 1 139 ? -3.544 10.513 12.638 1.00 95.31 139 GLU A C 1
ATOM 1127 O O . GLU A 1 139 ? -3.697 11.044 13.742 1.00 95.31 139 GLU A O 1
ATOM 1132 N N . ALA A 1 140 ? -3.838 11.150 11.501 1.00 95.19 140 ALA A N 1
ATOM 1133 C CA . ALA A 1 140 ? -4.381 12.503 11.469 1.00 95.19 140 ALA A CA 1
ATOM 1134 C C . ALA A 1 140 ? -5.781 12.594 12.099 1.00 95.19 140 ALA A C 1
ATOM 1136 O O . ALA A 1 140 ? -6.121 13.625 12.683 1.00 95.19 140 ALA A O 1
ATOM 1137 N N . ARG A 1 141 ? -6.598 11.538 11.978 1.00 95.56 141 ARG A N 1
ATOM 1138 C CA . ARG A 1 141 ? -8.002 11.541 12.412 1.00 95.56 141 ARG A CA 1
ATOM 1139 C C . ARG A 1 141 ? -8.219 11.060 13.844 1.00 95.56 141 ARG A C 1
ATOM 1141 O O . ARG A 1 141 ? -9.098 11.593 14.525 1.00 95.56 141 ARG A O 1
ATOM 1148 N N . PHE A 1 142 ? -7.474 10.049 14.277 1.00 94.75 142 PHE A N 1
ATOM 1149 C CA . PHE A 1 142 ? -7.692 9.359 15.554 1.00 94.75 142 PHE A CA 1
ATOM 1150 C C . PHE A 1 142 ? -6.517 9.496 16.524 1.00 94.75 142 PHE A C 1
ATOM 1152 O O . PHE A 1 142 ? -6.635 9.106 17.682 1.00 94.75 142 PHE A O 1
ATOM 1159 N N . GLY A 1 143 ? -5.420 10.113 16.087 1.00 92.81 143 GLY A N 1
ATOM 1160 C CA . GLY A 1 143 ? -4.207 10.255 16.875 1.00 92.81 143 GLY A CA 1
ATOM 1161 C C . GLY A 1 143 ? -3.178 9.176 16.557 1.00 92.81 143 GLY A C 1
ATOM 1162 O O . GLY A 1 143 ? -3.393 8.278 15.748 1.00 92.81 143 GLY A O 1
ATOM 1163 N N . ARG A 1 144 ? -2.009 9.313 17.182 1.00 91.69 144 ARG A N 1
ATOM 1164 C CA . ARG A 1 144 ? -0.833 8.494 16.889 1.00 91.69 144 ARG A CA 1
ATOM 1165 C C . ARG A 1 144 ? -1.096 7.007 17.142 1.00 91.69 144 ARG A C 1
ATOM 1167 O O . ARG A 1 144 ? -1.586 6.644 18.206 1.00 91.69 144 ARG A O 1
ATOM 1174 N N . LEU A 1 145 ? -0.663 6.177 16.197 1.00 92.62 145 LEU A N 1
ATOM 1175 C CA . LEU A 1 145 ? -0.627 4.727 16.340 1.00 92.62 145 LEU A CA 1
ATOM 1176 C C . LEU A 1 145 ? 0.577 4.299 17.192 1.00 92.62 145 LEU A C 1
ATOM 1178 O O . LEU A 1 145 ? 1.694 4.803 17.028 1.00 92.62 145 LEU A O 1
ATOM 1182 N N . GLU A 1 146 ? 0.347 3.371 18.114 1.00 89.94 146 GLU A N 1
ATOM 1183 C CA . GLU A 1 146 ? 1.393 2.723 18.901 1.00 89.94 146 GLU A CA 1
ATOM 1184 C C . GLU A 1 146 ? 1.921 1.535 18.092 1.00 89.94 146 GLU A C 1
ATOM 1186 O O . GLU A 1 146 ? 1.223 0.546 17.902 1.00 89.94 146 GLU A O 1
ATOM 1191 N N . GLU A 1 147 ? 3.131 1.650 17.546 1.00 82.75 147 GLU A N 1
ATOM 1192 C CA . GLU A 1 147 ? 3.726 0.577 16.742 1.00 82.75 147 GLU A CA 1
ATOM 1193 C C . GLU A 1 147 ? 4.056 -0.626 17.633 1.00 82.75 147 GLU A C 1
ATOM 1195 O O . GLU A 1 147 ? 4.779 -0.483 18.622 1.00 82.75 147 GLU A O 1
ATOM 1200 N N . GLU A 1 148 ? 3.543 -1.803 17.273 1.00 78.31 148 GLU A N 1
ATOM 1201 C CA . GLU A 1 148 ? 3.766 -3.034 18.036 1.00 78.31 148 GLU A CA 1
ATOM 1202 C C . GLU A 1 148 ? 4.801 -3.924 17.360 1.00 78.31 148 GLU A C 1
ATOM 1204 O O . GLU A 1 148 ? 5.844 -4.236 17.938 1.00 78.31 148 GLU A O 1
ATOM 1209 N N . GLU A 1 149 ? 4.533 -4.303 16.110 1.00 70.69 149 GLU A N 1
ATOM 1210 C CA . GLU A 1 149 ? 5.383 -5.198 15.343 1.00 70.69 149 GLU A CA 1
ATOM 1211 C C . GLU A 1 149 ? 5.564 -4.672 13.915 1.00 70.69 149 GLU A C 1
ATOM 1213 O O . GLU A 1 149 ? 4.618 -4.478 13.151 1.00 70.69 149 GLU A O 1
ATOM 1218 N N . LEU A 1 150 ? 6.820 -4.436 13.541 1.00 65.69 150 LEU A N 1
ATOM 1219 C CA . LEU A 1 150 ? 7.199 -3.984 12.206 1.00 65.69 150 LEU A CA 1
ATOM 1220 C C . LEU A 1 150 ? 7.854 -5.154 11.467 1.00 65.69 150 LEU A C 1
ATOM 1222 O O . LEU A 1 150 ? 9.054 -5.394 11.621 1.00 65.69 150 LEU A O 1
ATOM 1226 N N . TRP A 1 151 ? 7.080 -5.869 10.648 1.00 62.59 151 TRP A N 1
ATOM 1227 C CA . TRP A 1 151 ? 7.586 -6.910 9.747 1.00 62.59 151 TRP A CA 1
ATOM 1228 C C . TRP A 1 151 ? 7.296 -6.531 8.296 1.00 62.59 151 TRP A C 1
ATOM 1230 O O . TRP A 1 151 ? 6.286 -6.954 7.743 1.00 62.59 151 TRP A O 1
ATOM 1240 N N . PRO A 1 152 ? 8.172 -5.763 7.627 1.00 59.72 152 PRO A N 1
ATOM 1241 C CA . PRO A 1 152 ? 7.926 -5.344 6.252 1.00 59.72 152 PRO A CA 1
ATOM 1242 C C . PRO A 1 152 ? 7.576 -6.534 5.335 1.00 59.72 152 PRO A C 1
ATOM 1244 O O . PRO A 1 152 ? 8.254 -7.565 5.404 1.00 59.72 152 PRO A O 1
ATOM 1247 N N . PRO A 1 153 ? 6.554 -6.415 4.464 1.00 59.59 153 PRO A N 1
ATOM 1248 C CA . PRO A 1 153 ? 5.796 -5.205 4.110 1.00 59.59 153 PRO A CA 1
ATOM 1249 C C . PRO A 1 153 ? 4.541 -4.927 4.969 1.00 59.59 153 PRO A C 1
ATOM 1251 O O . PRO A 1 153 ? 3.686 -4.151 4.535 1.00 59.59 153 PRO A O 1
ATOM 1254 N N . TYR A 1 154 ? 4.388 -5.562 6.133 1.00 68.31 154 TYR A N 1
ATOM 1255 C CA . TYR A 1 154 ? 3.248 -5.398 7.043 1.00 68.31 154 TYR A CA 1
ATOM 1256 C C . TYR A 1 154 ? 3.661 -4.737 8.370 1.00 68.31 154 TYR A C 1
ATOM 1258 O O . TYR A 1 154 ? 4.725 -4.989 8.935 1.00 68.31 154 TYR A O 1
ATOM 1266 N N . GLU A 1 155 ? 2.813 -3.842 8.857 1.00 80.38 155 GLU A N 1
ATOM 1267 C CA . GLU A 1 155 ? 3.006 -3.101 10.102 1.00 80.38 155 GLU A CA 1
ATOM 1268 C C . GLU A 1 155 ? 1.755 -3.311 10.960 1.00 80.38 155 GLU A C 1
ATOM 1270 O O . GLU A 1 155 ? 0.659 -2.931 10.537 1.00 80.38 155 GLU A O 1
ATOM 1275 N N . SER A 1 156 ? 1.903 -3.921 12.140 1.00 84.38 156 SER A N 1
ATOM 1276 C CA . SER A 1 156 ? 0.843 -3.957 13.149 1.00 84.38 156 SER A CA 1
ATOM 1277 C C . SER A 1 156 ? 1.012 -2.789 14.114 1.00 84.38 156 SER A C 1
ATOM 1279 O O . SER A 1 156 ? 2.121 -2.351 14.448 1.00 84.38 156 SER A O 1
ATOM 1281 N N . SER A 1 157 ? -0.102 -2.201 14.519 1.00 88.44 157 SER A N 1
ATOM 1282 C CA . SER A 1 157 ? -0.113 -1.086 15.453 1.00 88.44 157 SER A CA 1
ATOM 1283 C C . SER A 1 157 ? -1.394 -1.086 16.264 1.00 88.44 157 SER A C 1
ATOM 1285 O O . SER A 1 157 ? -2.447 -1.491 15.777 1.00 88.44 157 SER A O 1
ATOM 1287 N N . THR A 1 158 ? -1.304 -0.542 17.464 1.00 91.50 158 THR A N 1
ATOM 1288 C CA . THR A 1 158 ? -2.440 -0.336 18.346 1.00 91.50 158 THR A CA 1
ATOM 1289 C C . THR A 1 158 ? -2.950 1.092 18.229 1.00 91.50 158 THR A C 1
ATOM 1291 O O . THR A 1 158 ? -2.189 2.064 18.266 1.00 91.50 158 THR A O 1
ATOM 1294 N N . LEU A 1 159 ? -4.265 1.227 18.079 1.00 93.56 159 LEU A N 1
ATOM 1295 C CA . LEU A 1 159 ? -4.974 2.499 18.094 1.00 93.56 159 LEU A CA 1
ATOM 1296 C C . LEU A 1 159 ? -5.822 2.597 19.360 1.00 93.56 159 LEU A C 1
ATOM 1298 O O . LEU A 1 159 ? -6.733 1.800 19.571 1.00 93.56 159 LEU A O 1
ATOM 1302 N N . ARG A 1 160 ? -5.568 3.621 20.175 1.00 93.38 160 ARG A N 1
ATOM 1303 C CA . ARG A 1 160 ? -6.393 3.953 21.343 1.00 93.38 160 ARG A CA 1
ATOM 1304 C C . ARG A 1 160 ? -7.366 5.067 20.981 1.00 93.38 160 ARG A C 1
ATOM 1306 O O . ARG A 1 160 ? -6.947 6.117 20.498 1.00 93.38 160 ARG A O 1
ATOM 1313 N N . HIS A 1 161 ? -8.648 4.865 21.258 1.00 92.94 161 HIS A N 1
ATOM 1314 C CA . HIS A 1 161 ? -9.698 5.837 20.977 1.00 92.94 161 HIS A CA 1
ATOM 1315 C C . HIS A 1 161 ? -10.620 6.009 22.183 1.00 92.94 161 HIS A C 1
ATOM 1317 O O . HIS A 1 161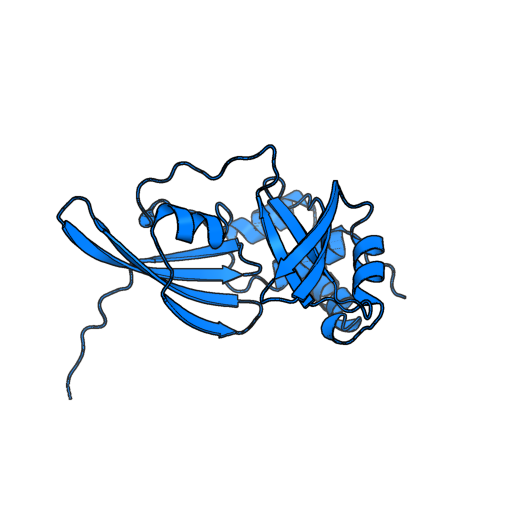 ? -11.042 5.028 22.784 1.00 92.94 161 HIS A O 1
ATOM 1323 N N . VAL A 1 162 ? -10.938 7.254 22.548 1.00 92.50 162 VAL 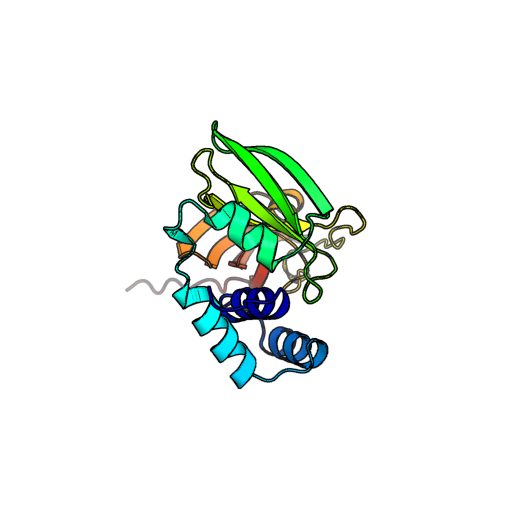A N 1
ATOM 1324 C CA . VAL A 1 162 ? -11.932 7.535 23.594 1.00 92.50 162 VAL A CA 1
ATOM 1325 C C . VAL A 1 162 ? -13.300 7.605 22.934 1.00 92.50 162 VAL A C 1
ATOM 1327 O O . VAL A 1 162 ? -13.552 8.526 22.161 1.00 92.50 162 VAL A O 1
ATOM 1330 N N . ASN A 1 163 ? -14.157 6.639 23.242 1.00 88.56 163 ASN A N 1
ATOM 1331 C CA . ASN A 1 163 ? -15.485 6.525 22.660 1.00 88.56 163 ASN A CA 1
ATOM 1332 C C . ASN A 1 163 ? -16.452 7.600 23.211 1.00 88.56 163 ASN A C 1
ATOM 1334 O O . ASN A 1 163 ? -16.134 8.293 24.187 1.00 88.56 163 ASN A O 1
ATOM 1338 N N . PRO A 1 164 ? -17.659 7.747 22.632 1.00 88.19 164 PRO A N 1
ATOM 1339 C CA . PRO A 1 164 ? -18.632 8.752 23.072 1.00 88.19 164 PRO A CA 1
ATOM 1340 C C . PRO A 1 164 ? -19.106 8.611 24.527 1.00 88.19 164 PRO A C 1
ATOM 1342 O O . PRO A 1 164 ? -19.598 9.581 25.104 1.00 88.19 164 PRO A O 1
ATOM 1345 N N . GLU A 1 165 ? -18.974 7.424 25.124 1.00 89.38 165 GLU A N 1
ATOM 1346 C CA . GLU A 1 165 ? -19.316 7.154 26.527 1.00 89.38 165 GLU A CA 1
ATOM 1347 C C . GLU A 1 165 ? -18.183 7.558 27.491 1.00 89.38 165 GLU A C 1
ATOM 1349 O O . GLU A 1 165 ? -18.400 7.660 28.699 1.00 89.38 165 GLU A O 1
ATOM 1354 N N . GLY A 1 166 ? -16.998 7.874 26.956 1.00 89.94 166 GLY A N 1
ATOM 1355 C CA . GLY A 1 166 ? -15.810 8.285 27.700 1.00 89.94 166 GLY A CA 1
ATOM 1356 C C . GLY A 1 166 ? -14.855 7.139 28.041 1.00 89.94 166 GLY A C 1
ATOM 1357 O O . GLY A 1 166 ? -13.817 7.388 28.660 1.00 89.94 166 GLY A O 1
ATOM 1358 N N . ASP A 1 167 ? -15.170 5.911 27.630 1.00 90.25 167 ASP A N 1
ATOM 1359 C CA . ASP A 1 167 ? -14.291 4.757 27.789 1.00 90.25 167 ASP A CA 1
ATOM 1360 C C . ASP A 1 167 ? -13.227 4.728 26.683 1.00 90.25 167 ASP A C 1
ATOM 1362 O O . ASP A 1 167 ? -13.422 5.241 25.583 1.00 90.25 167 ASP A O 1
ATOM 1366 N N . THR A 1 168 ? -12.062 4.147 26.975 1.00 92.50 168 THR A N 1
ATOM 1367 C CA . THR A 1 168 ? -11.009 3.949 25.968 1.00 92.50 168 THR A CA 1
ATOM 1368 C C . THR A 1 168 ? -11.132 2.571 25.338 1.00 92.50 168 THR A C 1
ATOM 1370 O O . THR A 1 168 ? -10.899 1.560 26.006 1.00 92.50 168 THR A O 1
ATOM 1373 N N . ASP A 1 169 ? -11.442 2.568 24.048 1.00 93.69 169 ASP A N 1
ATOM 1374 C CA . ASP A 1 169 ? -11.357 1.412 23.172 1.00 93.69 169 ASP A CA 1
ATOM 1375 C C . ASP A 1 169 ? -9.935 1.291 22.615 1.00 93.69 169 ASP A C 1
ATOM 1377 O O . ASP A 1 169 ? -9.262 2.284 22.322 1.00 93.69 169 ASP A O 1
ATOM 1381 N N . GLU A 1 170 ? -9.472 0.056 22.481 1.00 94.44 170 GLU A N 1
ATOM 1382 C CA . GLU A 1 170 ? -8.175 -0.283 21.905 1.00 94.44 170 GLU A CA 1
ATOM 1383 C C . GLU A 1 170 ? -8.430 -1.139 20.665 1.00 94.44 170 GLU A C 1
ATOM 1385 O O . GLU A 1 170 ? -9.269 -2.039 20.705 1.00 94.44 170 GLU A O 1
ATOM 1390 N N . TYR A 1 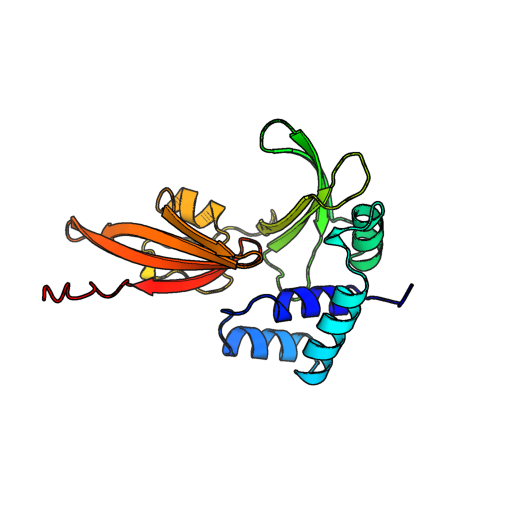171 ? -7.767 -0.825 19.557 1.00 94.56 171 TYR A N 1
ATOM 1391 C CA . TYR A 1 171 ? -7.936 -1.508 18.282 1.00 94.56 171 TYR A CA 1
ATOM 1392 C C . TYR A 1 171 ? -6.594 -2.014 17.769 1.00 94.56 171 TYR A C 1
ATOM 1394 O O . TYR A 1 171 ? -5.642 -1.239 17.683 1.00 94.56 171 TYR A O 1
ATOM 1402 N N . ASP A 1 172 ? -6.575 -3.267 17.331 1.00 92.88 172 ASP A N 1
ATOM 1403 C CA . ASP A 1 172 ? -5.478 -3.848 16.570 1.00 92.88 172 ASP A CA 1
ATOM 1404 C C . ASP A 1 172 ? -5.655 -3.443 15.104 1.00 92.88 172 ASP A C 1
ATOM 1406 O O . ASP A 1 172 ? -6.676 -3.749 14.474 1.00 92.88 172 ASP A O 1
ATOM 1410 N N . VAL A 1 173 ? -4.678 -2.725 14.553 1.00 93.38 173 VAL A N 1
ATOM 1411 C CA . VAL A 1 173 ? -4.722 -2.183 13.193 1.00 93.38 173 VAL A CA 1
ATOM 1412 C C . VAL A 1 173 ? -3.533 -2.701 12.399 1.00 93.38 173 VAL A C 1
ATOM 1414 O O . VAL A 1 173 ? -2.384 -2.587 12.824 1.00 93.38 173 VAL A O 1
ATOM 1417 N N . VAL A 1 174 ? -3.801 -3.254 11.218 1.00 92.75 174 VAL A N 1
ATOM 1418 C CA . VAL A 1 174 ? -2.766 -3.795 10.331 1.00 92.75 174 VAL A CA 1
ATOM 1419 C C . VAL A 1 174 ? -2.719 -2.987 9.051 1.00 92.75 174 VAL A C 1
ATOM 1421 O O . VAL A 1 174 ? -3.737 -2.795 8.383 1.00 92.75 174 VAL A O 1
ATOM 1424 N N . PHE A 1 175 ? -1.519 -2.558 8.677 1.00 93.56 175 PHE A N 1
ATOM 1425 C CA . PHE A 1 175 ? -1.243 -1.887 7.416 1.00 93.56 175 PHE A CA 1
ATOM 1426 C C . PHE A 1 175 ? -0.283 -2.714 6.571 1.00 93.56 175 PHE A C 1
ATOM 1428 O O . PHE A 1 175 ? 0.612 -3.382 7.080 1.00 93.56 175 PHE A O 1
ATOM 1435 N N . SER A 1 176 ? -0.422 -2.608 5.255 1.00 93.56 176 SER A N 1
ATOM 1436 C CA . SER A 1 176 ? 0.590 -3.054 4.303 1.00 93.56 176 SER A CA 1
ATOM 1437 C C . SER A 1 176 ? 0.716 -2.009 3.212 1.00 93.56 176 SER A C 1
ATOM 1439 O O . SER A 1 176 ? -0.296 -1.468 2.770 1.00 93.56 176 SER A O 1
ATOM 1441 N N . TRP A 1 177 ? 1.946 -1.659 2.827 1.00 94.44 177 TRP A N 1
ATOM 1442 C CA . TRP A 1 177 ? 2.201 -0.532 1.914 1.00 94.44 177 TRP A CA 1
ATOM 1443 C C . TRP A 1 177 ? 1.567 0.787 2.399 1.00 94.44 177 TRP A C 1
ATOM 1445 O O . TRP A 1 177 ? 1.154 1.613 1.591 1.00 94.44 177 TRP A O 1
ATOM 1455 N N . ARG A 1 178 ? 1.441 0.963 3.725 1.00 94.56 178 ARG A N 1
ATOM 1456 C CA . ARG A 1 178 ? 0.688 2.043 4.403 1.00 94.56 178 ARG A CA 1
ATOM 1457 C C . ARG A 1 178 ? -0.828 2.035 4.190 1.00 94.56 178 ARG A C 1
ATOM 1459 O O . ARG A 1 178 ? -1.501 2.882 4.759 1.00 94.56 178 ARG A O 1
ATOM 1466 N N . LEU A 1 179 ? -1.384 1.074 3.459 1.00 96.00 179 LEU A N 1
ATOM 1467 C CA . LEU A 1 179 ? -2.822 0.915 3.251 1.00 96.00 179 LEU A CA 1
ATOM 1468 C C . LEU A 1 179 ? -3.428 -0.008 4.317 1.00 96.00 179 LEU A C 1
ATOM 1470 O O . LEU A 1 179 ? -2.870 -1.073 4.596 1.00 96.00 179 LEU A O 1
ATOM 1474 N N . LEU A 1 180 ? -4.568 0.380 4.897 1.00 95.62 180 LEU A N 1
ATOM 1475 C CA . LEU A 1 180 ? -5.266 -0.400 5.925 1.00 95.62 180 LEU A CA 1
ATOM 1476 C C . LEU A 1 180 ? -5.682 -1.779 5.392 1.00 95.62 180 LEU A C 1
ATOM 1478 O O . LEU A 1 180 ? -6.382 -1.855 4.389 1.00 95.62 180 LEU A O 1
ATOM 1482 N N . GLN A 1 181 ? -5.296 -2.857 6.072 1.00 94.44 181 GLN A N 1
ATOM 1483 C CA . GLN A 1 181 ? -5.661 -4.239 5.725 1.00 94.44 181 GLN A CA 1
ATOM 1484 C C . GLN A 1 181 ? -6.746 -4.782 6.651 1.00 94.44 181 GLN A C 1
ATOM 1486 O O . GLN A 1 181 ? -7.712 -5.386 6.194 1.00 94.44 181 GLN A O 1
ATOM 1491 N N . SER A 1 182 ? -6.635 -4.506 7.948 1.00 92.88 182 SER A N 1
ATOM 1492 C CA . SER A 1 182 ? -7.641 -4.901 8.927 1.00 92.88 182 SER A CA 1
ATOM 1493 C C . SER A 1 182 ? -7.642 -3.969 10.126 1.00 92.88 182 SER A C 1
ATOM 1495 O O . SER A 1 182 ? -6.618 -3.387 10.481 1.00 92.88 182 SER A O 1
ATOM 1497 N N . ILE A 1 183 ? -8.797 -3.881 10.774 1.00 93.19 183 ILE A N 1
ATOM 1498 C CA . ILE A 1 183 ? -8.966 -3.252 12.077 1.00 93.19 183 ILE A CA 1
ATOM 1499 C C . ILE A 1 183 ? -9.898 -4.122 12.914 1.00 93.19 183 ILE A C 1
ATOM 1501 O O . ILE A 1 183 ? -10.927 -4.587 12.417 1.00 93.19 183 ILE A O 1
ATOM 1505 N N . GLN A 1 184 ? -9.525 -4.385 14.161 1.00 92.62 184 GLN A N 1
ATOM 1506 C CA . GLN A 1 184 ? -10.314 -5.191 15.087 1.00 92.62 184 GLN A CA 1
ATOM 1507 C C . GLN A 1 184 ? -10.273 -4.554 16.470 1.00 92.62 184 GLN A C 1
ATOM 1509 O O . GLN A 1 184 ? -9.234 -4.065 16.890 1.00 92.62 184 GLN A O 1
ATOM 1514 N N . LEU A 1 185 ? -11.402 -4.547 17.181 1.00 93.69 185 LEU A N 1
ATOM 1515 C CA . LEU A 1 185 ? -11.408 -4.146 18.585 1.00 93.69 185 LEU A CA 1
ATOM 1516 C C . LEU A 1 185 ? -10.589 -5.173 19.374 1.00 93.69 185 LEU A C 1
ATOM 1518 O O . LEU A 1 185 ? -10.936 -6.359 19.376 1.00 93.69 185 LEU A O 1
ATOM 1522 N N . ALA A 1 186 ? -9.531 -4.720 20.040 1.00 87.94 186 ALA A N 1
ATOM 1523 C CA . ALA A 1 186 ? -8.680 -5.568 20.849 1.00 87.94 186 ALA A CA 1
ATOM 1524 C C . ALA A 1 186 ? -9.532 -6.167 21.972 1.00 87.94 186 ALA A C 1
ATOM 1526 O O . ALA A 1 186 ? -10.075 -5.476 22.844 1.00 87.94 186 ALA A O 1
ATOM 1527 N N . THR A 1 187 ? -9.691 -7.489 21.968 1.00 77.81 187 THR A N 1
ATOM 1528 C CA . THR A 1 187 ? -10.303 -8.155 23.115 1.00 77.81 187 THR A CA 1
ATOM 1529 C C . THR A 1 187 ? -9.364 -7.988 24.295 1.00 77.81 187 THR A C 1
ATOM 1531 O O . THR A 1 187 ? -8.222 -8.440 24.223 1.00 77.81 187 THR A O 1
ATOM 1534 N N . LYS A 1 188 ? -9.841 -7.382 25.394 1.00 56.66 188 LYS A N 1
ATOM 1535 C CA . LYS A 1 188 ? -9.101 -7.345 26.662 1.00 56.66 188 LYS A CA 1
ATOM 1536 C C . LYS A 1 188 ? -8.621 -8.759 26.966 1.00 56.66 188 LYS A C 1
ATOM 1538 O O . LYS A 1 188 ? -9.421 -9.622 27.333 1.00 56.66 188 LYS A O 1
ATOM 1543 N N . SER A 1 189 ? -7.322 -8.995 26.797 1.00 44.91 189 SER A N 1
ATOM 1544 C CA . SER A 1 189 ? -6.691 -10.230 27.232 1.00 44.91 189 SER A CA 1
ATOM 1545 C C . SER A 1 189 ? -6.980 -10.336 28.718 1.00 44.91 189 SER A C 1
ATOM 1547 O O . SER A 1 189 ? -6.498 -9.527 29.511 1.00 44.91 189 SER A O 1
ATOM 1549 N N . ASN A 1 190 ? -7.841 -11.280 29.096 1.00 38.59 190 ASN A N 1
ATOM 1550 C CA . ASN A 1 190 ? -8.105 -11.569 30.492 1.00 38.59 190 ASN A CA 1
ATOM 1551 C C . ASN A 1 190 ? -6.767 -12.049 31.056 1.00 38.59 190 ASN A C 1
ATOM 1553 O O . ASN A 1 190 ? -6.370 -13.187 30.812 1.00 38.59 190 ASN A O 1
ATOM 1557 N N . GLY A 1 191 ? -6.038 -11.143 31.711 1.00 36.97 191 GLY A N 1
ATOM 1558 C CA . GLY A 1 191 ? -4.747 -11.393 32.333 1.00 36.97 191 GLY A CA 1
ATOM 1559 C C . GLY A 1 191 ? -4.907 -12.450 33.414 1.00 36.97 191 GLY A C 1
ATOM 1560 O O . GLY A 1 191 ? -5.079 -12.139 34.592 1.00 36.97 191 GLY A O 1
ATOM 1561 N N . GLY A 1 192 ? -4.887 -13.710 32.985 1.00 30.86 192 GLY A N 1
ATOM 1562 C CA . GLY A 1 192 ? -4.789 -14.891 33.812 1.00 30.86 192 GLY A CA 1
ATOM 1563 C C . GLY A 1 192 ? -3.433 -14.874 34.484 1.00 30.86 192 GLY A C 1
ATOM 1564 O O . GLY A 1 192 ? -2.445 -15.368 33.957 1.00 30.86 192 GLY A O 1
ATOM 1565 N N . ARG A 1 193 ? -3.406 -14.252 35.655 1.00 34.72 193 ARG A N 1
ATOM 1566 C CA . ARG A 1 193 ? -2.352 -14.387 36.643 1.00 34.72 193 ARG A CA 1
ATOM 1567 C C . ARG A 1 193 ? -2.332 -15.847 37.102 1.00 34.72 193 ARG A C 1
ATOM 1569 O O . ARG A 1 193 ? -3.275 -16.273 37.769 1.00 34.72 193 ARG A O 1
ATOM 1576 N N . VAL A 1 194 ? -1.272 -16.579 36.768 1.00 35.16 194 VAL A N 1
ATOM 1577 C CA . VAL A 1 194 ? -0.788 -17.733 37.544 1.00 35.16 194 VAL A CA 1
ATOM 1578 C C . VAL A 1 194 ? 0.718 -17.606 37.674 1.00 35.16 194 VAL A C 1
ATOM 1580 O O . VAL A 1 194 ? 1.380 -17.484 36.623 1.00 35.16 194 VAL A O 1
#

Sequence (194 aa):
MVDITLLDYELYILYTMRDAPLEHVDDALRRAGVDSARLAHSYCLVDQENFAVRPTAFEEKTRILGPPVAEGVREIHGRTCPVRSFRLPLWQEFLLDIYGNPDGRVWDERFSRAPEHTAPDVSEPADLRPWSVIKEEVEARFGRLEEEELWPPYESSTLRHVNPEGDTDEYDVVFSWRLLQSIQLATKSNGGRV

Secondary structure (DSSP, 8-state):
-----HHHHHHHHHHH-TT--HHHHHHHHHHHT--HHHHHHHHHHHHHH-GGG-TTHHHHHHHHH-S-SEEEEEEETTEEEEEEEEE-TTSTTEEEEEEEPTTS-EEEEEEEE-TT------SSGGG--TTS-BHHHHHHHH---EEEEEETTEEEEEEEEE-TTS-EEEEEEEEETTEEEEEEE---------

Foldseek 3Di:
DPQAALVLVVLLLLVQLPLAPPVLSVVLCVVVVHDVVSSVVSNVVVVVVVLQPDLQSQVVVCVRQDDFPDWDWDQDPNAIWTWGWGARPSLRQWTWIFTADPSNGTDAIAIDGDPVHDQDPDQDPVPDDFQRDFQVVCCVRQNDWAWDDDDPQKTWTKGWHQDPVRDIWIWIWMDGSRTTRDIDTDDPPPPPDD

Radius of gyration: 18.16 Å; chains: 1; bounding box: 42×34×57 Å